Protein AF-A0A942FIJ4-F1 (afdb_monomer)

Nearest PDB structures (foldseek):
  5b09-assembly1_A-2  TM=3.765E-01  e=2.962E+00  Cannabis sativa
  7tjh-assembly1_I  TM=3.401E-01  e=4.678E+00  Saccharomyces cerevisiae

Foldseek 3Di:
DLLVVLLVVLCVVAPPDPVVSVVLVVLLVVLLVQQVVLCVVAPPLVVDPDSPPQSVQQSSLLSQQLSVLSNVHPDPVSVVLNNVQSVQPHSVCVLPFKKKWFADWVVHIYIGGDNAPVSGQVLSSCLRTVGFKIWIDDNVDQFDDPVNVVVNVVVNCVRNCVQAVPKDKDWDPPPPRGDTGMIGIDGDVVSSVVVVPVSDPPVSSVVVVVPD

Sequence (212 aa):
KYALAFFSDQLDRVVHSASKRHYVISLLKNWEKRFRADCAIKRPEEYVSSPGNLVENQINFVTEYVACAIIDGTSDQNYGKIEHFLSMQSAQNIGQRFELRFVGGFPLDAYAYVDSLKDIDIADVLFITDFESMDVYRPKLKKWTKTAAKRFIDEMKKDVLFDFPRAVFIVDPDPAGKVPLEISIEVDESARDLKKIQCMPLAFIQRFKGGR

Secondary structure (DSSP, 8-state):
-HHHHHHHHHHHHH---HHHHHHHHHHHHHHHHHHHHHHHHS-GGGG-S--TTHHHHHHHHHHHHHHHHHHT-S-HHHHHHHHHHHHH--GGGTTTSEEEEEESSSSSSEEEEESSGGGS-HHHHHHHH--SEEEEE-TT-SS--HHHHHHHHHHHHHHHHHH-TT-EEEE---TTS-SPEEEEEE--HHHHHHHHHHHS-HHHHHHHHS--

Structure (mmCIF, N/CA/C/O backbone):
data_AF-A0A942FIJ4-F1
#
_entry.id   AF-A0A942FIJ4-F1
#
loop_
_atom_site.group_PDB
_atom_site.id
_atom_site.type_symbol
_atom_site.label_atom_id
_atom_site.label_alt_id
_atom_site.label_comp_id
_atom_site.label_asym_id
_atom_site.label_entity_id
_atom_site.label_seq_id
_atom_site.pdbx_PDB_ins_code
_atom_site.Cartn_x
_atom_site.Cartn_y
_atom_site.Cartn_z
_atom_site.occupancy
_atom_site.B_iso_or_equiv
_atom_site.auth_seq_id
_atom_site.auth_comp_id
_atom_site.auth_asym_id
_atom_site.auth_atom_id
_atom_site.pdbx_PDB_model_num
ATOM 1 N N . LYS A 1 1 ? 0.271 -10.181 -14.273 1.00 59.00 1 LYS A N 1
ATOM 2 C CA . LYS A 1 1 ? 0.801 -9.876 -15.639 1.00 59.00 1 LYS A CA 1
ATOM 3 C C . LYS A 1 1 ? 0.952 -8.372 -15.874 1.00 59.00 1 LYS A C 1
ATOM 5 O O . LYS A 1 1 ? 1.983 -7.978 -16.394 1.00 59.00 1 LYS A O 1
ATOM 10 N N . TYR A 1 2 ? -0.034 -7.556 -15.491 1.00 74.25 2 TYR A N 1
ATOM 11 C CA . TYR A 1 2 ? 0.026 -6.096 -15.604 1.00 74.25 2 TYR A CA 1
ATOM 12 C C . TYR A 1 2 ? 1.079 -5.461 -14.674 1.00 74.25 2 TYR A C 1
ATOM 14 O O . TYR A 1 2 ? 1.999 -4.825 -15.179 1.00 74.25 2 TYR A O 1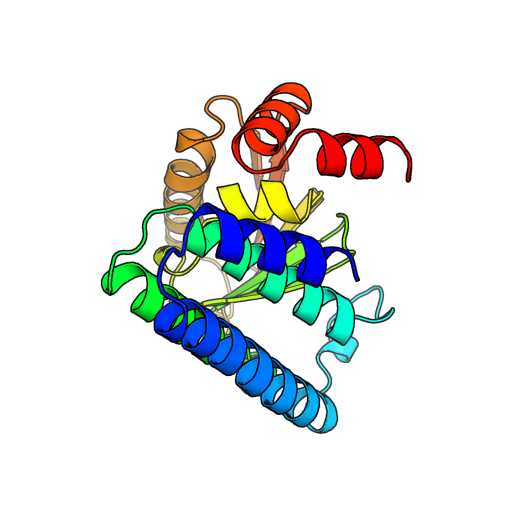
ATOM 22 N N . ALA A 1 3 ? 1.027 -5.752 -13.368 1.00 79.31 3 ALA A N 1
ATOM 23 C CA . ALA A 1 3 ? 1.974 -5.248 -12.367 1.00 79.31 3 ALA A CA 1
ATOM 24 C C . ALA A 1 3 ? 3.451 -5.399 -12.779 1.00 79.31 3 ALA A C 1
ATOM 26 O O . ALA A 1 3 ? 4.221 -4.445 -12.764 1.00 79.31 3 ALA A O 1
ATOM 27 N N . LEU A 1 4 ? 3.836 -6.595 -13.241 1.00 83.31 4 LEU A N 1
ATOM 28 C CA . LEU A 1 4 ? 5.197 -6.880 -13.714 1.00 83.31 4 LEU A CA 1
ATOM 29 C C . LEU A 1 4 ? 5.589 -6.069 -14.958 1.00 83.31 4 LEU A C 1
ATOM 31 O O . LEU A 1 4 ? 6.746 -5.679 -15.086 1.00 83.31 4 LEU A O 1
ATOM 35 N N . ALA A 1 5 ? 4.652 -5.834 -15.880 1.00 81.31 5 ALA A N 1
ATOM 36 C CA . ALA A 1 5 ? 4.915 -5.038 -17.074 1.00 81.31 5 ALA A CA 1
ATOM 37 C C . ALA A 1 5 ? 5.096 -3.555 -16.723 1.00 81.31 5 ALA A C 1
ATOM 39 O O . ALA A 1 5 ? 6.032 -2.933 -17.216 1.00 81.31 5 ALA A O 1
ATOM 40 N N . PHE A 1 6 ? 4.250 -3.022 -15.833 1.00 80.44 6 PHE A N 1
ATOM 41 C CA . PHE A 1 6 ? 4.392 -1.664 -15.306 1.00 80.44 6 PHE A CA 1
ATOM 42 C C . PHE A 1 6 ? 5.723 -1.491 -14.565 1.00 80.44 6 PHE A C 1
ATOM 44 O O . PHE A 1 6 ? 6.483 -0.577 -14.866 1.00 80.44 6 PHE A O 1
ATOM 51 N N . PHE A 1 7 ? 6.062 -2.422 -13.673 1.00 85.50 7 PHE A N 1
ATOM 52 C CA . PHE A 1 7 ? 7.335 -2.422 -12.958 1.00 85.50 7 PHE A CA 1
ATOM 53 C C . PHE A 1 7 ? 8.550 -2.464 -13.898 1.00 85.50 7 PHE A C 1
ATOM 55 O O . PHE A 1 7 ? 9.494 -1.697 -13.716 1.00 85.50 7 PHE A O 1
ATOM 62 N N . SER A 1 8 ? 8.525 -3.322 -14.925 1.00 85.56 8 SER A N 1
ATOM 63 C CA . SER A 1 8 ? 9.609 -3.396 -15.914 1.00 85.56 8 SER A CA 1
ATOM 64 C C . SER A 1 8 ? 9.780 -2.082 -16.678 1.00 85.56 8 SER A C 1
ATOM 66 O O . SER A 1 8 ? 10.910 -1.628 -16.836 1.00 85.56 8 SER A O 1
ATOM 68 N N . ASP A 1 9 ? 8.680 -1.463 -17.119 1.00 83.38 9 ASP A N 1
ATOM 69 C CA . ASP A 1 9 ? 8.710 -0.165 -17.805 1.00 83.38 9 ASP A CA 1
ATOM 70 C C . ASP A 1 9 ? 9.314 0.926 -16.912 1.00 83.38 9 ASP A C 1
ATOM 72 O O . ASP A 1 9 ? 10.216 1.644 -17.343 1.00 83.38 9 ASP A O 1
ATOM 76 N N . GLN A 1 10 ? 8.894 1.002 -15.643 1.00 82.94 10 GLN A N 1
ATOM 77 C CA . GLN A 1 10 ? 9.452 1.977 -14.703 1.00 82.94 10 GLN A CA 1
ATOM 78 C C . GLN A 1 10 ? 10.950 1.769 -14.502 1.00 82.94 10 GLN A C 1
ATOM 80 O O . GLN A 1 10 ? 11.718 2.723 -14.615 1.00 82.94 10 GLN A O 1
ATOM 85 N N . LEU A 1 11 ? 11.393 0.526 -14.287 1.00 85.12 11 LEU A N 1
ATOM 86 C CA . LEU A 1 11 ? 12.817 0.218 -14.174 1.00 85.12 11 LEU A CA 1
ATOM 87 C C . LEU A 1 11 ? 13.610 0.673 -15.402 1.00 85.12 11 LEU A C 1
ATOM 89 O O . LEU A 1 11 ? 14.694 1.231 -15.246 1.00 85.12 11 LEU A O 1
ATOM 93 N N . ASP A 1 12 ? 13.097 0.447 -16.610 1.00 84.19 12 ASP A N 1
ATOM 94 C CA . ASP A 1 12 ? 13.785 0.850 -17.836 1.00 84.19 12 ASP A CA 1
ATOM 95 C C . ASP A 1 12 ? 13.833 2.369 -18.019 1.00 84.19 12 ASP A C 1
ATOM 97 O O . ASP A 1 12 ? 14.843 2.897 -18.491 1.00 84.19 12 ASP A O 1
ATOM 101 N N . ARG A 1 13 ? 12.783 3.078 -17.598 1.00 79.00 13 ARG A N 1
ATOM 102 C CA . ARG A 1 13 ? 12.685 4.535 -17.733 1.00 79.00 13 ARG A CA 1
ATOM 103 C C . ARG A 1 13 ? 13.540 5.287 -16.727 1.00 79.00 13 ARG A C 1
ATOM 105 O O . ARG A 1 13 ? 14.198 6.251 -17.112 1.00 79.00 13 ARG A O 1
ATOM 112 N N . VAL A 1 14 ? 13.516 4.880 -15.459 1.00 81.06 14 VAL A N 1
ATOM 113 C CA . VAL A 1 14 ? 14.097 5.689 -14.375 1.00 81.06 14 VAL A CA 1
ATOM 114 C C . VAL A 1 14 ? 15.384 5.099 -13.809 1.00 81.06 14 VAL A C 1
ATOM 116 O O . VAL A 1 14 ? 16.182 5.835 -13.240 1.00 81.06 14 VAL A O 1
ATOM 119 N N . VAL A 1 15 ? 15.659 3.802 -13.999 1.00 81.56 15 VAL A N 1
ATOM 120 C CA . VAL A 1 15 ? 16.877 3.161 -13.482 1.00 81.56 15 VAL A CA 1
ATOM 121 C C . VAL A 1 15 ? 17.857 2.863 -14.616 1.00 81.56 15 VAL A C 1
ATOM 123 O O . VAL A 1 15 ? 17.847 1.805 -15.243 1.00 81.56 15 VAL A O 1
ATOM 126 N N . HIS A 1 16 ? 18.795 3.784 -14.832 1.00 81.75 16 HIS A N 1
ATOM 127 C CA . HIS A 1 16 ? 19.773 3.683 -15.925 1.00 81.75 16 HIS A CA 1
ATOM 128 C C . HIS A 1 16 ? 20.930 2.702 -15.667 1.00 81.75 16 HIS A C 1
ATOM 130 O O . HIS A 1 16 ? 21.701 2.398 -16.575 1.00 81.75 16 HIS A O 1
ATOM 136 N N . SER A 1 17 ? 21.071 2.182 -14.442 1.00 84.69 17 SER A N 1
ATOM 137 C CA . SER A 1 17 ? 22.097 1.188 -14.114 1.00 84.69 17 SER A CA 1
ATOM 138 C C . SER A 1 17 ? 21.536 -0.229 -14.144 1.00 84.69 17 SER A C 1
ATOM 140 O O . SER A 1 17 ? 20.629 -0.574 -13.382 1.00 84.69 17 SER A O 1
ATOM 142 N N . ALA A 1 18 ? 22.153 -1.093 -14.953 1.00 85.38 18 ALA A N 1
ATOM 143 C CA . ALA A 1 18 ? 21.816 -2.510 -14.996 1.00 85.38 18 ALA A CA 1
ATOM 144 C C . ALA A 1 18 ? 21.947 -3.181 -13.618 1.00 85.38 18 ALA A C 1
ATOM 146 O O . ALA A 1 18 ? 21.074 -3.967 -13.258 1.00 85.38 18 ALA A O 1
ATOM 147 N N . SER A 1 19 ? 22.978 -2.860 -12.827 1.00 86.25 19 SER A N 1
ATOM 148 C CA . SER A 1 19 ? 23.167 -3.466 -11.501 1.00 86.25 19 SER A CA 1
ATOM 149 C C . SER A 1 19 ? 22.055 -3.073 -10.527 1.00 86.25 19 SER A C 1
ATOM 151 O O . SER A 1 19 ? 21.532 -3.935 -9.823 1.00 86.25 19 SER A O 1
ATOM 153 N N . LYS A 1 20 ? 21.622 -1.805 -10.546 1.00 86.06 20 LYS A N 1
ATOM 154 C CA . LYS A 1 20 ? 20.514 -1.328 -9.706 1.00 86.06 20 LYS A CA 1
ATOM 155 C C . LYS A 1 20 ? 19.178 -1.955 -10.120 1.00 86.06 20 LYS A C 1
ATOM 157 O O . LYS A 1 20 ? 18.428 -2.391 -9.253 1.00 86.06 20 LYS A O 1
ATOM 162 N N . ARG A 1 21 ? 18.913 -2.116 -11.424 1.00 87.81 21 ARG A N 1
ATOM 163 C CA . ARG A 1 21 ? 17.724 -2.855 -11.902 1.00 87.81 21 ARG A CA 1
ATOM 164 C C . ARG A 1 21 ? 17.708 -4.297 -11.403 1.00 87.81 21 ARG A C 1
ATOM 166 O O . ARG A 1 21 ? 16.708 -4.743 -10.847 1.00 87.81 21 ARG A O 1
ATOM 173 N N . HIS A 1 22 ? 18.827 -5.009 -11.550 1.00 89.25 22 HIS A N 1
ATOM 174 C CA . HIS A 1 22 ? 18.951 -6.384 -11.057 1.00 89.25 22 HIS A CA 1
ATOM 175 C C . HIS A 1 22 ? 18.739 -6.467 -9.545 1.00 89.25 22 HIS A C 1
ATOM 177 O O . HIS A 1 22 ? 18.064 -7.385 -9.081 1.00 89.25 22 HIS A O 1
ATOM 183 N N . TYR A 1 23 ? 19.261 -5.498 -8.790 1.00 90.31 23 TYR A N 1
ATOM 184 C CA . TYR A 1 23 ? 19.071 -5.428 -7.347 1.00 90.31 23 TYR A CA 1
ATOM 185 C C . TYR A 1 23 ? 17.586 -5.342 -6.969 1.00 90.31 23 TYR A C 1
ATOM 187 O O . TYR A 1 23 ? 17.099 -6.214 -6.250 1.00 90.31 23 TYR A O 1
ATOM 195 N N . VAL A 1 24 ? 16.832 -4.384 -7.516 1.00 89.75 24 VAL A N 1
ATOM 196 C CA . VAL A 1 24 ? 15.396 -4.238 -7.204 1.00 89.75 24 VAL A CA 1
ATOM 197 C C . VAL A 1 24 ? 14.597 -5.475 -7.621 1.00 89.75 24 VAL A C 1
ATOM 199 O O . VAL A 1 24 ? 13.788 -5.980 -6.842 1.00 89.75 24 VAL A O 1
ATOM 202 N N . ILE A 1 25 ? 14.858 -6.021 -8.815 1.00 92.00 25 ILE A N 1
ATOM 203 C CA . ILE A 1 25 ? 14.217 -7.265 -9.274 1.00 92.00 25 ILE A CA 1
ATOM 204 C C . ILE A 1 25 ? 14.492 -8.405 -8.286 1.00 92.00 25 ILE A C 1
ATOM 206 O O . ILE A 1 25 ? 13.599 -9.200 -7.988 1.00 92.00 25 ILE A O 1
ATOM 210 N N . SER A 1 26 ? 15.721 -8.500 -7.773 1.00 93.50 26 SER A N 1
ATOM 211 C CA . SER A 1 26 ? 16.088 -9.534 -6.807 1.00 93.50 26 SER A CA 1
ATOM 212 C C . SER A 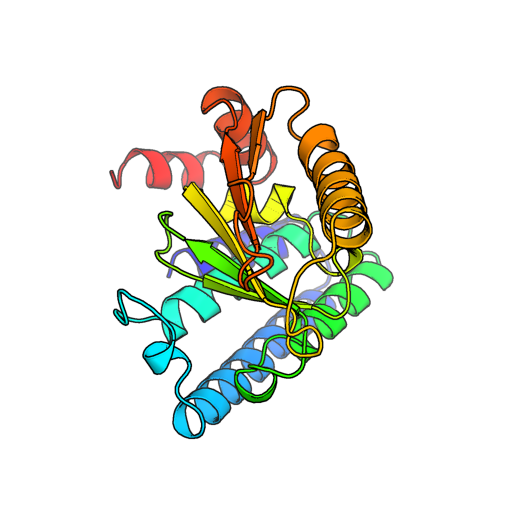1 26 ? 15.371 -9.359 -5.467 1.00 93.50 26 SER A C 1
ATOM 214 O O . SER A 1 26 ? 14.890 -10.351 -4.919 1.00 93.50 26 SER A O 1
ATOM 216 N N . LEU A 1 27 ? 15.224 -8.121 -4.976 1.00 94.00 27 LEU A N 1
ATOM 217 C CA . LEU A 1 27 ? 14.476 -7.823 -3.753 1.00 94.00 27 LEU A CA 1
ATOM 218 C C . LEU A 1 27 ? 13.024 -8.288 -3.875 1.00 94.00 27 LEU A C 1
ATOM 220 O O . LEU A 1 27 ? 12.551 -9.034 -3.016 1.00 94.00 27 LEU A O 1
ATOM 224 N N . LEU A 1 28 ? 12.350 -7.916 -4.966 1.00 94.50 28 LEU A N 1
ATOM 225 C CA . LEU A 1 28 ? 10.948 -8.264 -5.186 1.00 94.50 28 LEU A CA 1
ATOM 226 C C . LEU A 1 28 ? 10.748 -9.780 -5.337 1.00 94.50 28 LEU A C 1
ATOM 228 O O . LEU A 1 28 ? 9.869 -10.346 -4.695 1.00 94.50 28 LEU A O 1
ATOM 232 N N . LYS A 1 29 ? 11.603 -10.469 -6.107 1.00 95.12 29 LYS A N 1
ATOM 233 C CA . LYS A 1 29 ? 11.534 -11.937 -6.266 1.00 95.12 29 LYS A CA 1
ATOM 234 C C . LYS A 1 29 ? 11.765 -12.683 -4.954 1.00 95.12 29 LYS A C 1
ATOM 236 O O . LYS A 1 29 ? 11.082 -13.665 -4.664 1.00 95.12 29 LYS A O 1
ATOM 241 N N . ASN A 1 30 ? 12.744 -12.238 -4.166 1.00 95.81 30 ASN A N 1
ATOM 242 C CA . ASN A 1 30 ? 13.030 -12.835 -2.866 1.00 95.81 30 ASN A CA 1
ATOM 243 C C . ASN A 1 30 ? 11.873 -12.605 -1.895 1.00 95.81 30 ASN A C 1
ATOM 245 O O . ASN A 1 30 ? 11.477 -13.531 -1.188 1.00 95.81 30 ASN A O 1
ATOM 249 N N . TRP A 1 31 ? 11.318 -11.392 -1.885 1.00 96.31 31 TRP A N 1
ATOM 250 C CA . TRP A 1 31 ? 10.125 -11.073 -1.119 1.00 96.31 31 TRP A CA 1
ATOM 251 C C . TRP A 1 31 ? 8.948 -11.971 -1.509 1.00 96.31 31 TRP A C 1
ATOM 253 O O . TRP A 1 31 ? 8.410 -12.641 -0.633 1.00 96.31 31 TRP A O 1
ATOM 263 N N . GLU A 1 32 ? 8.611 -12.063 -2.797 1.00 95.31 32 GLU A N 1
ATOM 264 C CA . GLU A 1 32 ? 7.478 -12.854 -3.289 1.00 95.31 32 GLU A CA 1
ATOM 265 C C . GLU A 1 32 ? 7.597 -14.319 -2.849 1.00 95.31 32 GLU A C 1
ATOM 267 O O . GLU A 1 32 ? 6.655 -14.902 -2.308 1.00 95.31 32 GLU A O 1
ATOM 272 N N . LYS A 1 33 ? 8.789 -14.907 -3.007 1.00 95.00 33 LYS A N 1
ATOM 273 C CA . LYS A 1 33 ? 9.067 -16.279 -2.573 1.00 95.00 33 LYS A CA 1
ATOM 274 C C . LYS A 1 33 ? 8.814 -16.470 -1.074 1.00 95.00 33 LYS A C 1
ATOM 276 O O . LYS A 1 33 ? 8.196 -17.462 -0.690 1.00 95.00 33 LYS A O 1
ATOM 281 N N . ARG A 1 34 ? 9.298 -15.549 -0.231 1.00 94.88 34 ARG A N 1
ATOM 282 C CA . ARG A 1 34 ? 9.075 -15.605 1.226 1.00 94.88 34 ARG A CA 1
ATOM 283 C C . ARG A 1 34 ? 7.602 -15.415 1.569 1.00 94.88 34 ARG A C 1
ATOM 285 O O . ARG A 1 34 ? 7.065 -16.199 2.336 1.00 94.88 34 ARG A O 1
ATOM 292 N N . PHE A 1 35 ? 6.949 -14.425 0.968 1.00 92.69 35 PHE A N 1
ATOM 293 C CA . PHE A 1 35 ? 5.553 -14.099 1.231 1.00 92.69 35 PHE A CA 1
ATOM 294 C C . PHE A 1 35 ? 4.626 -15.279 0.915 1.00 92.69 35 PHE A C 1
ATOM 296 O O . PHE A 1 35 ? 3.788 -15.641 1.739 1.00 92.69 35 PHE A O 1
ATOM 303 N N . ARG A 1 36 ? 4.832 -15.952 -0.224 1.00 92.00 36 ARG A N 1
ATOM 304 C CA . ARG A 1 36 ? 4.096 -17.177 -0.575 1.00 92.00 36 ARG A CA 1
ATOM 305 C C . ARG A 1 36 ? 4.319 -18.302 0.439 1.00 92.00 36 ARG A C 1
ATOM 307 O O . ARG A 1 36 ? 3.369 -18.992 0.797 1.00 92.00 36 ARG A O 1
ATOM 314 N N . ALA A 1 37 ? 5.555 -18.482 0.911 1.00 91.69 37 ALA A N 1
ATOM 315 C CA . ALA A 1 37 ? 5.863 -19.473 1.942 1.00 91.69 37 ALA A CA 1
ATOM 316 C C . ALA A 1 37 ? 5.189 -19.135 3.285 1.00 91.69 37 ALA A C 1
ATOM 318 O O . ALA A 1 37 ? 4.637 -20.025 3.928 1.00 91.69 37 ALA A O 1
ATOM 319 N N . ASP A 1 38 ? 5.173 -17.859 3.675 1.00 90.25 38 ASP A N 1
ATOM 320 C CA . ASP A 1 38 ? 4.497 -17.392 4.888 1.00 90.25 38 ASP A CA 1
ATOM 321 C C . ASP A 1 38 ? 2.980 -17.617 4.813 1.00 90.25 38 ASP A C 1
ATOM 323 O O . ASP A 1 38 ? 2.389 -18.107 5.776 1.00 90.25 38 ASP A O 1
ATOM 327 N N . CYS A 1 39 ? 2.357 -17.327 3.663 1.00 88.00 39 CYS A N 1
ATOM 328 C CA . CYS A 1 39 ? 0.918 -17.531 3.451 1.00 88.00 39 CYS A CA 1
ATOM 329 C C . CYS A 1 39 ? 0.514 -19.014 3.503 1.00 88.00 39 CYS A C 1
ATOM 331 O O . CYS A 1 39 ? -0.593 -19.348 3.916 1.00 88.00 39 CYS A O 1
ATOM 333 N N . ALA A 1 40 ? 1.424 -19.926 3.143 1.00 85.75 40 ALA A N 1
ATOM 334 C CA . ALA A 1 40 ? 1.184 -21.362 3.277 1.00 85.75 40 ALA A CA 1
ATOM 335 C C . ALA A 1 40 ? 1.094 -21.819 4.749 1.00 85.75 40 ALA A C 1
ATOM 337 O O . ALA A 1 40 ? 0.496 -22.857 5.031 1.00 85.75 40 ALA A O 1
ATOM 338 N N . ILE A 1 41 ? 1.681 -21.056 5.680 1.00 84.25 41 ILE A N 1
ATOM 339 C CA . ILE A 1 41 ? 1.684 -21.343 7.122 1.00 84.25 41 ILE A CA 1
ATOM 340 C C . ILE A 1 41 ? 0.557 -20.586 7.832 1.00 84.25 41 ILE A C 1
ATOM 342 O O . ILE A 1 41 ? -0.140 -21.153 8.672 1.00 84.25 41 ILE A O 1
ATOM 346 N N . LYS A 1 42 ? 0.389 -19.300 7.518 1.00 78.75 42 LYS A N 1
ATOM 347 C CA . LYS A 1 42 ? -0.583 -18.401 8.141 1.00 78.75 42 LYS A CA 1
ATOM 348 C C . LYS A 1 42 ? -1.464 -17.836 7.041 1.00 78.75 42 LYS A C 1
ATOM 350 O O . LYS A 1 42 ? -0.938 -17.156 6.174 1.00 78.75 42 LYS A O 1
ATOM 355 N N . ARG A 1 43 ? -2.765 -18.125 7.082 1.00 72.12 43 ARG A N 1
ATOM 356 C CA . ARG A 1 43 ? -3.714 -17.840 5.998 1.00 72.12 43 ARG A CA 1
ATOM 357 C C . ARG A 1 43 ? -4.287 -16.423 6.105 1.00 72.12 43 ARG A C 1
ATOM 359 O O . ARG A 1 43 ? -5.217 -16.219 6.887 1.00 72.12 43 ARG A O 1
ATOM 366 N N . PRO A 1 44 ? -3.761 -15.421 5.374 1.00 67.88 44 PRO A N 1
ATOM 367 C CA . PRO A 1 44 ? -4.370 -14.092 5.338 1.00 67.88 44 PRO A CA 1
ATOM 368 C C . PRO A 1 44 ? -5.811 -14.115 4.796 1.00 67.88 44 PRO A C 1
ATOM 370 O O . PRO A 1 44 ? -6.600 -13.229 5.116 1.00 67.88 44 PRO A O 1
ATOM 373 N N . GLU A 1 45 ? -6.185 -15.150 4.039 1.00 65.94 45 GLU A N 1
ATOM 374 C CA . GLU A 1 45 ? -7.514 -15.334 3.446 1.00 65.94 45 GLU A CA 1
ATOM 375 C C . GLU A 1 45 ? -8.625 -15.515 4.486 1.00 65.94 45 GLU A C 1
ATOM 377 O O . GLU A 1 45 ? -9.787 -15.255 4.192 1.00 65.94 45 GLU A O 1
ATOM 382 N N . GLU A 1 46 ? -8.290 -15.927 5.712 1.00 63.03 46 GLU A N 1
ATOM 383 C CA . GLU A 1 46 ? -9.259 -16.070 6.809 1.00 63.03 46 GLU A CA 1
ATOM 384 C C . GLU A 1 46 ? -9.791 -14.719 7.312 1.00 63.03 46 GLU A C 1
ATOM 386 O O . GLU A 1 46 ? -10.763 -14.672 8.066 1.00 63.03 46 GLU A O 1
ATOM 391 N N . TYR A 1 47 ? -9.163 -13.616 6.901 1.00 60.44 47 TYR A N 1
ATOM 392 C CA . TYR A 1 47 ? -9.446 -12.278 7.408 1.00 60.44 47 TYR A CA 1
ATOM 393 C C . TYR A 1 47 ? -10.154 -11.364 6.400 1.00 60.44 47 TYR A C 1
ATOM 395 O O . TYR A 1 47 ? -10.379 -10.197 6.725 1.00 60.44 47 TYR A O 1
ATOM 403 N N . VAL A 1 48 ? -10.515 -11.868 5.216 1.00 59.09 48 VAL A N 1
ATOM 404 C CA . VAL A 1 48 ? -11.208 -11.118 4.152 1.00 59.09 48 VAL A CA 1
ATOM 405 C C . VAL A 1 48 ? -12.602 -11.672 3.885 1.00 59.09 48 VAL A C 1
ATOM 407 O O . VAL A 1 48 ? -12.846 -12.874 3.961 1.00 59.09 48 VAL A O 1
ATOM 410 N N . SER A 1 49 ? -13.517 -10.772 3.532 1.00 52.38 49 SER A N 1
ATOM 411 C CA . SER A 1 49 ? -14.892 -11.091 3.134 1.00 52.38 49 SER A CA 1
ATOM 412 C C . SER A 1 49 ? -14.961 -11.817 1.784 1.00 52.38 49 SER A C 1
ATOM 414 O O . SER A 1 49 ? -15.882 -12.604 1.569 1.00 52.38 49 SER A O 1
ATOM 416 N N . SER A 1 50 ? -13.968 -11.607 0.908 1.00 58.28 50 SER A N 1
ATOM 417 C CA . SER A 1 50 ? -13.876 -12.207 -0.430 1.00 58.28 50 SER A CA 1
ATOM 418 C C . SER A 1 50 ? -12.483 -12.814 -0.677 1.00 58.28 50 SER A C 1
ATOM 420 O O . SER A 1 50 ? -11.619 -12.164 -1.256 1.00 58.28 50 SER A O 1
ATOM 422 N N . PRO A 1 51 ? -12.225 -14.078 -0.294 1.00 54.00 51 PRO A N 1
ATOM 423 C CA . PRO A 1 51 ? -10.887 -14.691 -0.317 1.00 54.00 51 PRO A CA 1
ATOM 424 C C . PRO A 1 51 ? -10.321 -14.985 -1.723 1.00 54.00 51 PRO A C 1
ATOM 426 O O . PRO A 1 51 ? -9.287 -15.642 -1.856 1.00 54.00 51 PRO A O 1
ATOM 429 N N . GLY A 1 52 ? -10.990 -14.537 -2.790 1.00 58.66 52 GLY A N 1
ATOM 430 C CA . GLY A 1 52 ? -10.599 -14.788 -4.173 1.00 58.66 52 GLY A CA 1
ATOM 431 C C . GLY A 1 52 ? -9.215 -14.221 -4.501 1.00 58.66 52 GLY A C 1
ATOM 432 O O . GLY A 1 52 ? -9.072 -13.042 -4.790 1.00 58.66 52 GLY A O 1
ATOM 433 N N . ASN A 1 53 ? -8.207 -15.097 -4.507 1.00 75.75 53 ASN A N 1
ATOM 434 C CA . ASN A 1 53 ? -6.829 -14.855 -4.949 1.00 75.75 53 ASN A CA 1
ATOM 435 C C . ASN A 1 53 ? -6.054 -13.735 -4.213 1.00 75.75 53 ASN A C 1
ATOM 437 O O . ASN A 1 53 ? -5.181 -13.099 -4.805 1.00 75.75 53 ASN A O 1
ATOM 441 N N . LEU A 1 54 ? -6.320 -13.535 -2.915 1.00 79.19 54 LEU A N 1
ATOM 442 C CA . LEU A 1 54 ? -5.689 -12.514 -2.058 1.00 79.19 54 LEU A CA 1
ATOM 443 C C . LEU A 1 54 ? -4.157 -12.466 -2.170 1.00 79.19 54 LEU A C 1
ATOM 445 O O . LEU A 1 54 ? -3.579 -11.390 -2.265 1.00 79.19 54 LEU A O 1
ATOM 449 N N . VAL A 1 55 ? -3.490 -13.624 -2.193 1.00 86.50 55 VAL A N 1
ATOM 450 C CA . VAL A 1 55 ? -2.026 -13.703 -2.338 1.00 86.50 55 VAL A CA 1
ATOM 451 C C . VAL A 1 55 ? -1.562 -13.043 -3.636 1.00 86.50 55 VAL A C 1
ATOM 453 O O . VAL A 1 55 ? -0.597 -12.283 -3.625 1.00 86.50 55 VAL A O 1
ATOM 456 N N . GLU A 1 56 ? -2.249 -13.289 -4.752 1.00 87.25 56 GLU A N 1
ATOM 457 C CA . GLU A 1 56 ? -1.908 -12.667 -6.033 1.00 87.25 56 GLU A CA 1
ATOM 458 C C . GLU A 1 56 ? -2.255 -11.179 -6.053 1.00 87.25 56 GLU A C 1
ATOM 460 O O . GLU A 1 56 ? -1.487 -10.389 -6.601 1.00 87.25 56 GLU A O 1
ATOM 465 N N . ASN A 1 57 ? -3.365 -10.773 -5.432 1.00 84.94 57 ASN A N 1
ATOM 466 C CA . ASN A 1 57 ? -3.725 -9.358 -5.309 1.00 84.94 57 ASN A CA 1
ATOM 467 C C . ASN A 1 57 ? -2.675 -8.605 -4.488 1.00 84.94 57 ASN A C 1
ATOM 469 O O . ASN A 1 57 ? -2.204 -7.555 -4.916 1.00 84.94 57 ASN A O 1
ATOM 473 N N . GLN A 1 58 ? -2.212 -9.202 -3.390 1.00 89.00 58 GLN A N 1
ATOM 474 C CA . GLN A 1 58 ? -1.147 -8.661 -2.557 1.00 89.00 58 GLN A CA 1
ATOM 475 C C . GLN A 1 58 ? 0.182 -8.560 -3.314 1.00 89.00 58 GLN A C 1
ATOM 477 O O . GLN A 1 58 ? 0.884 -7.554 -3.208 1.00 89.00 58 GLN A O 1
ATOM 482 N N . ILE A 1 59 ? 0.536 -9.580 -4.101 1.00 91.12 59 ILE A N 1
ATOM 483 C CA . ILE A 1 59 ? 1.747 -9.563 -4.934 1.00 91.12 59 ILE A CA 1
ATOM 484 C C . ILE A 1 59 ? 1.662 -8.479 -6.006 1.00 91.12 59 ILE A C 1
ATOM 486 O O . ILE A 1 59 ? 2.637 -7.750 -6.203 1.00 91.12 59 ILE A O 1
ATOM 490 N N . ASN A 1 60 ? 0.514 -8.333 -6.671 1.00 88.50 60 ASN A N 1
ATOM 491 C CA . ASN A 1 60 ? 0.308 -7.275 -7.657 1.00 88.50 60 ASN A CA 1
ATOM 492 C C . ASN A 1 60 ? 0.399 -5.891 -7.003 1.00 88.50 60 ASN A C 1
ATOM 494 O O . ASN A 1 60 ? 1.169 -5.062 -7.480 1.00 88.50 60 ASN A O 1
ATOM 498 N N . PHE A 1 61 ? -0.290 -5.682 -5.877 1.00 89.31 61 PHE A N 1
ATOM 499 C CA . PHE A 1 61 ? -0.251 -4.434 -5.116 1.00 89.31 61 PHE A CA 1
ATOM 500 C C . PHE A 1 61 ? 1.180 -4.042 -4.730 1.00 89.31 61 PHE A C 1
ATOM 502 O O . PHE A 1 61 ? 1.635 -2.954 -5.069 1.00 89.31 61 PHE A O 1
ATOM 509 N N . VAL A 1 62 ? 1.930 -4.943 -4.086 1.00 92.81 62 VAL A N 1
ATOM 510 C CA . VAL A 1 62 ? 3.315 -4.664 -3.670 1.00 92.81 62 VAL A CA 1
ATOM 511 C C . VAL A 1 62 ? 4.219 -4.399 -4.872 1.00 92.81 62 VAL A C 1
ATOM 513 O O . VAL A 1 62 ? 5.076 -3.520 -4.812 1.00 92.81 62 VAL A O 1
ATOM 516 N N . THR A 1 63 ? 4.028 -5.124 -5.975 1.00 91.12 63 THR A N 1
ATOM 517 C CA . THR A 1 63 ? 4.802 -4.907 -7.204 1.00 91.12 63 THR A CA 1
ATOM 518 C C . THR A 1 63 ? 4.552 -3.517 -7.789 1.00 91.12 63 THR A C 1
ATOM 520 O O . THR A 1 63 ? 5.502 -2.834 -8.168 1.00 91.12 63 THR A O 1
ATOM 523 N N . GLU A 1 64 ? 3.292 -3.085 -7.856 1.00 87.19 64 GLU A N 1
ATOM 524 C CA . GLU A 1 64 ? 2.918 -1.765 -8.376 1.00 87.19 64 GLU A CA 1
ATOM 525 C C . GLU A 1 64 ? 3.360 -0.642 -7.436 1.00 87.19 64 GLU A C 1
ATOM 527 O O . GLU A 1 64 ? 3.891 0.364 -7.899 1.00 87.19 64 GLU A O 1
ATOM 532 N N . TYR A 1 65 ? 3.266 -0.854 -6.123 1.00 88.81 65 TYR A N 1
ATOM 533 C CA . TYR A 1 65 ? 3.747 0.105 -5.132 1.00 88.81 65 TYR A CA 1
ATOM 534 C C . TYR A 1 65 ? 5.261 0.309 -5.219 1.00 88.81 65 TYR A C 1
ATOM 536 O O . TYR A 1 65 ? 5.747 1.438 -5.246 1.00 88.81 65 TYR A O 1
ATOM 544 N N . VAL A 1 66 ? 6.026 -0.780 -5.350 1.00 90.12 66 VAL A N 1
ATOM 545 C CA . VAL A 1 66 ? 7.474 -0.690 -5.580 1.00 90.12 66 VAL A CA 1
ATOM 546 C C . VAL A 1 66 ? 7.777 0.028 -6.896 1.00 90.12 66 VAL A C 1
ATOM 548 O O . VAL A 1 66 ? 8.735 0.792 -6.951 1.00 90.12 66 VAL A O 1
ATOM 551 N N . ALA A 1 67 ? 6.972 -0.168 -7.943 1.00 85.44 67 ALA A N 1
ATOM 552 C CA . ALA A 1 67 ? 7.139 0.560 -9.197 1.00 85.44 67 ALA A CA 1
ATOM 553 C C . ALA A 1 67 ? 6.944 2.079 -9.021 1.00 85.44 67 ALA A C 1
ATOM 555 O O . ALA A 1 67 ? 7.753 2.835 -9.557 1.00 85.44 67 ALA A O 1
ATOM 556 N N . CYS A 1 68 ? 5.954 2.522 -8.236 1.00 81.19 68 CYS A N 1
ATOM 557 C CA . CYS A 1 68 ? 5.760 3.940 -7.897 1.00 81.19 68 CYS A CA 1
ATOM 558 C C . CYS A 1 68 ? 6.927 4.499 -7.069 1.00 81.19 68 CYS A C 1
ATOM 560 O O . CYS A 1 68 ? 7.515 5.511 -7.443 1.00 81.19 68 CYS A O 1
ATOM 562 N N . ALA A 1 69 ? 7.368 3.778 -6.034 1.00 82.50 69 ALA A N 1
ATOM 563 C CA . ALA A 1 69 ? 8.465 4.207 -5.159 1.00 82.50 69 ALA A CA 1
ATOM 564 C C . ALA A 1 69 ? 9.817 4.405 -5.884 1.00 82.50 69 ALA A C 1
ATOM 566 O O . ALA A 1 69 ? 10.724 5.059 -5.366 1.00 82.50 69 ALA A O 1
ATOM 567 N N . ILE A 1 70 ? 9.977 3.825 -7.076 1.00 79.94 70 ILE A N 1
ATOM 568 C CA . ILE A 1 70 ? 11.176 3.951 -7.916 1.00 79.94 70 ILE A CA 1
ATOM 569 C C . ILE A 1 70 ? 11.155 5.238 -8.767 1.00 79.94 70 ILE A C 1
ATOM 571 O O . ILE A 1 70 ? 12.223 5.721 -9.152 1.00 79.94 70 ILE A O 1
ATOM 575 N N . ILE A 1 71 ? 9.975 5.820 -9.026 1.00 66.94 71 ILE A N 1
ATOM 576 C CA . ILE A 1 71 ? 9.801 7.061 -9.807 1.00 66.94 71 ILE A CA 1
ATOM 577 C C . ILE A 1 71 ? 10.406 8.267 -9.074 1.00 66.94 71 ILE A C 1
ATOM 579 O O . ILE A 1 71 ? 11.006 9.132 -9.713 1.00 66.94 71 ILE A O 1
ATOM 583 N N . ASP A 1 72 ? 10.366 8.268 -7.740 1.00 58.84 72 ASP A N 1
ATOM 584 C CA . ASP A 1 72 ? 10.813 9.364 -6.864 1.00 58.84 72 ASP A CA 1
ATOM 585 C C . ASP A 1 72 ? 12.343 9.562 -6.768 1.00 58.84 72 ASP A C 1
ATOM 587 O O . ASP A 1 72 ? 12.874 10.196 -5.851 1.00 58.84 72 ASP A O 1
ATOM 591 N N . GLY A 1 73 ? 13.086 9.061 -7.755 1.00 54.66 73 GLY A N 1
ATOM 592 C CA . GLY A 1 73 ? 14.498 9.352 -7.981 1.00 54.66 73 GLY A CA 1
ATOM 593 C C . GLY A 1 73 ? 15.428 8.197 -7.617 1.00 54.66 73 GLY A C 1
ATOM 594 O O . GLY A 1 73 ? 15.234 7.465 -6.650 1.00 54.66 73 GLY A O 1
ATOM 595 N N . THR A 1 74 ? 16.517 8.046 -8.370 1.00 60.16 74 THR A N 1
ATOM 596 C CA . THR A 1 74 ? 17.500 6.954 -8.228 1.00 60.16 74 THR A CA 1
ATOM 597 C C . THR A 1 74 ? 18.440 7.093 -7.022 1.00 60.16 74 THR A C 1
ATOM 599 O O . THR A 1 74 ? 19.591 6.642 -7.080 1.00 60.16 74 THR A O 1
ATOM 602 N N . SER A 1 75 ? 17.995 7.754 -5.953 1.00 66.88 75 SER A N 1
ATOM 603 C CA . SER A 1 75 ? 18.791 7.945 -4.742 1.00 66.88 75 SER A CA 1
ATOM 604 C C . SER A 1 75 ? 18.943 6.628 -3.977 1.00 66.88 75 SER A C 1
ATOM 606 O O . SER A 1 75 ? 18.030 5.802 -3.943 1.00 66.88 75 SER A O 1
ATOM 608 N N . ASP A 1 76 ? 20.088 6.434 -3.320 1.00 70.88 76 ASP A N 1
ATOM 609 C CA . ASP A 1 76 ? 20.313 5.253 -2.474 1.00 70.88 76 ASP A CA 1
ATOM 610 C C . ASP A 1 76 ? 19.317 5.182 -1.298 1.00 70.88 76 ASP A C 1
ATOM 612 O O . ASP A 1 76 ? 18.957 4.097 -0.841 1.00 70.88 76 ASP A O 1
ATOM 616 N N . GLN A 1 77 ? 18.769 6.333 -0.891 1.00 73.81 77 GLN A N 1
ATOM 617 C CA . GLN A 1 77 ? 17.706 6.431 0.109 1.00 73.81 77 GLN A CA 1
ATOM 618 C C . GLN A 1 77 ? 16.405 5.749 -0.340 1.00 73.81 77 GLN A C 1
ATOM 620 O O . GLN A 1 77 ? 15.759 5.097 0.478 1.00 73.81 77 GLN A O 1
ATOM 625 N N . ASN A 1 78 ? 16.032 5.832 -1.621 1.00 74.81 78 ASN A N 1
ATOM 626 C CA . ASN A 1 78 ? 14.798 5.208 -2.111 1.00 74.81 78 ASN A CA 1
ATOM 627 C C . ASN A 1 78 ? 14.906 3.680 -2.189 1.00 74.81 78 ASN A C 1
ATOM 629 O O . ASN A 1 78 ? 13.944 2.986 -1.865 1.00 74.81 78 ASN A O 1
ATOM 633 N N . TYR A 1 79 ? 16.086 3.128 -2.492 1.00 84.00 79 TYR A N 1
ATOM 634 C CA . TYR A 1 79 ? 16.290 1.675 -2.402 1.00 84.00 79 TYR A CA 1
ATOM 635 C C . TYR A 1 79 ? 16.174 1.171 -0.959 1.00 84.00 79 TYR A C 1
ATOM 637 O O . TYR A 1 79 ? 15.563 0.128 -0.731 1.00 84.00 79 TYR A O 1
ATOM 645 N N . GLY A 1 80 ? 16.686 1.933 0.016 1.00 86.75 80 GLY A N 1
ATOM 646 C CA . GLY A 1 80 ? 16.506 1.628 1.438 1.00 86.75 80 GLY A CA 1
ATOM 647 C C . GLY A 1 80 ? 15.035 1.651 1.871 1.00 86.75 80 GLY A C 1
ATOM 648 O O . GLY A 1 80 ? 14.606 0.776 2.621 1.00 86.75 80 GLY A O 1
ATOM 649 N N . LYS A 1 81 ? 14.233 2.592 1.351 1.00 87.00 81 LYS A N 1
ATOM 650 C CA . LYS A 1 81 ? 12.777 2.620 1.578 1.00 87.00 81 LYS A CA 1
ATOM 651 C C . LYS A 1 81 ? 12.081 1.386 1.002 1.00 87.00 81 LYS A C 1
ATOM 653 O O . LYS A 1 81 ? 11.262 0.788 1.691 1.00 87.00 81 LYS A O 1
ATOM 658 N N . ILE A 1 82 ? 12.427 0.977 -0.223 1.00 89.88 82 ILE A N 1
ATOM 659 C CA . ILE A 1 82 ? 11.867 -0.227 -0.863 1.00 89.88 82 ILE A CA 1
ATOM 660 C C . ILE A 1 82 ? 12.198 -1.474 -0.043 1.00 89.88 82 ILE A C 1
ATOM 662 O O . ILE A 1 82 ? 11.317 -2.283 0.243 1.00 89.88 82 ILE A O 1
ATOM 666 N N . GLU A 1 83 ? 13.457 -1.629 0.365 1.00 92.38 83 GLU A N 1
ATOM 667 C CA . GLU A 1 83 ? 13.885 -2.755 1.195 1.00 92.38 83 GLU A CA 1
ATOM 668 C C . GLU A 1 83 ? 13.143 -2.775 2.537 1.00 92.38 83 GLU A C 1
ATOM 670 O O . GLU A 1 83 ? 12.622 -3.819 2.942 1.00 92.38 83 GLU A O 1
ATOM 675 N N . HIS A 1 84 ? 13.023 -1.615 3.189 1.00 93.38 84 HIS A N 1
ATOM 676 C CA . HIS A 1 84 ? 12.276 -1.480 4.432 1.00 93.38 84 HIS A CA 1
ATOM 677 C C . HIS A 1 84 ? 10.799 -1.857 4.250 1.00 93.38 84 HIS A C 1
ATOM 679 O O . HIS A 1 84 ? 10.302 -2.728 4.967 1.00 93.38 84 HIS A O 1
ATOM 685 N N . PHE A 1 85 ? 10.121 -1.296 3.247 1.00 94.12 85 PHE A N 1
ATOM 686 C CA . PHE A 1 85 ? 8.730 -1.611 2.924 1.00 94.12 85 PHE A CA 1
ATOM 687 C C . PHE A 1 85 ? 8.519 -3.114 2.693 1.00 94.12 85 PHE A C 1
ATOM 689 O O . PHE A 1 85 ? 7.677 -3.729 3.353 1.00 94.12 85 PHE A O 1
ATOM 696 N N . LEU A 1 86 ? 9.333 -3.7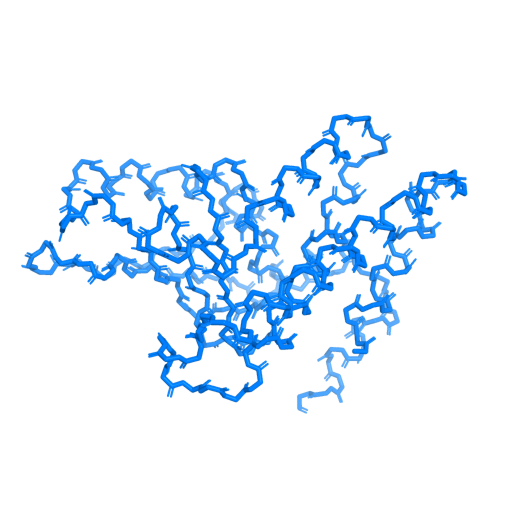38 1.834 1.00 95.38 86 LEU A N 1
ATOM 697 C CA . LEU A 1 86 ? 9.263 -5.174 1.534 1.00 95.38 86 LEU A CA 1
ATOM 698 C C . LEU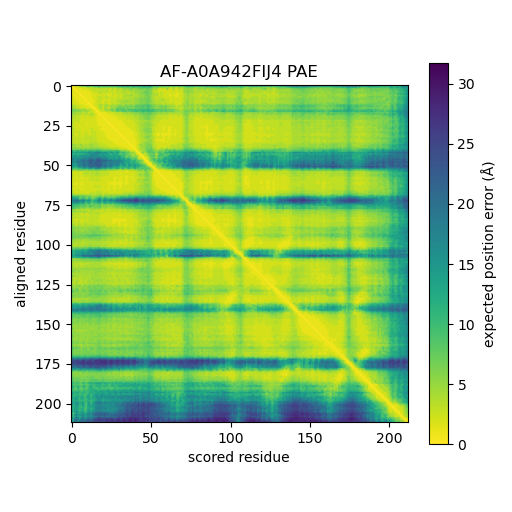 A 1 86 ? 9.550 -6.052 2.759 1.00 95.38 86 LEU A C 1
ATOM 700 O O . LEU A 1 86 ? 9.011 -7.153 2.869 1.00 95.38 86 LEU A O 1
ATOM 704 N N . SER A 1 87 ? 10.385 -5.593 3.694 1.00 94.62 87 SER A N 1
ATOM 705 C CA . SER A 1 87 ? 10.657 -6.327 4.937 1.00 94.62 87 SER A CA 1
ATOM 706 C C . SER A 1 87 ? 9.429 -6.417 5.852 1.00 94.62 87 SER A C 1
ATOM 708 O O . SER A 1 87 ? 9.293 -7.380 6.607 1.00 94.62 87 SER A O 1
ATOM 710 N N . MET A 1 88 ? 8.511 -5.450 5.755 1.00 95.38 88 MET A N 1
ATOM 711 C CA . MET A 1 88 ? 7.282 -5.420 6.545 1.00 95.38 88 MET A CA 1
ATOM 712 C C . MET A 1 88 ? 6.142 -6.207 5.897 1.00 95.38 88 MET A C 1
ATOM 714 O O . MET A 1 88 ? 5.269 -6.704 6.607 1.00 95.38 88 MET A O 1
ATOM 718 N N . GLN A 1 89 ? 6.152 -6.388 4.575 1.00 94.75 89 GLN A N 1
ATOM 719 C CA . GLN A 1 89 ? 5.064 -7.057 3.859 1.00 94.75 89 GLN A CA 1
ATOM 720 C C . GLN A 1 89 ? 5.134 -8.591 4.011 1.00 94.75 89 GLN A C 1
ATOM 722 O O . GLN A 1 89 ? 5.506 -9.309 3.090 1.00 94.75 89 GLN A O 1
ATOM 727 N N . SER A 1 90 ? 4.791 -9.124 5.184 1.00 90.94 90 SER A N 1
ATOM 728 C CA . SER A 1 90 ? 4.755 -10.569 5.463 1.00 90.94 90 SER A CA 1
ATOM 729 C C . SER A 1 90 ? 3.475 -10.950 6.200 1.00 90.94 90 SER A C 1
ATOM 731 O O . SER A 1 90 ? 3.063 -10.253 7.126 1.00 90.94 90 SER A O 1
ATOM 733 N N . ALA A 1 91 ? 2.889 -12.105 5.861 1.00 85.88 91 ALA A N 1
ATOM 734 C CA . ALA A 1 91 ? 1.738 -12.651 6.585 1.00 85.88 91 ALA A CA 1
ATOM 735 C C . ALA A 1 91 ? 2.048 -12.906 8.076 1.00 85.88 91 ALA A C 1
ATOM 737 O O . ALA A 1 91 ? 1.160 -12.863 8.932 1.00 85.88 91 ALA A O 1
ATOM 738 N N . GLN A 1 92 ? 3.320 -13.098 8.443 1.00 88.12 92 GLN A N 1
ATOM 739 C CA . GLN A 1 92 ? 3.715 -13.228 9.847 1.00 88.12 92 GLN A CA 1
ATOM 740 C C . GLN A 1 92 ? 3.387 -11.965 10.661 1.00 88.12 92 GLN A C 1
ATOM 742 O O . GLN A 1 92 ? 3.018 -12.086 11.831 1.00 88.12 92 GLN A O 1
ATOM 747 N N . ASN A 1 93 ? 3.400 -10.786 10.027 1.00 89.31 93 ASN A N 1
ATOM 748 C CA . ASN A 1 93 ? 3.128 -9.498 10.666 1.00 89.31 93 ASN A CA 1
ATOM 749 C C . ASN A 1 93 ? 1.638 -9.222 10.939 1.00 89.31 93 ASN A C 1
ATOM 751 O O . ASN A 1 93 ? 1.337 -8.248 11.637 1.00 89.31 93 ASN A O 1
ATOM 755 N N . ILE A 1 94 ? 0.717 -10.083 10.476 1.00 84.50 94 ILE A N 1
ATOM 756 C CA . ILE A 1 94 ? -0.706 -10.019 10.858 1.00 84.50 94 ILE A CA 1
ATOM 757 C C . ILE A 1 94 ? -0.806 -10.014 12.382 1.00 84.50 94 ILE A C 1
ATOM 759 O O . ILE A 1 94 ? -0.304 -10.927 13.053 1.00 84.50 94 ILE A O 1
ATOM 763 N N . GLY A 1 95 ? -1.469 -8.995 12.923 1.00 82.12 95 GLY A N 1
ATOM 764 C CA . GLY A 1 95 ? -1.635 -8.835 14.364 1.00 82.12 95 GLY A CA 1
ATOM 765 C C . GLY A 1 95 ? -0.380 -8.359 15.111 1.00 82.12 95 GLY A C 1
ATOM 766 O O . GLY A 1 95 ? -0.380 -8.361 16.340 1.00 82.12 95 GLY A O 1
ATOM 767 N N . GLN A 1 96 ? 0.687 -7.948 14.417 1.00 86.94 96 GLN A N 1
ATOM 768 C CA . GLN A 1 96 ? 1.925 -7.442 15.035 1.00 86.94 96 GLN A CA 1
ATOM 769 C C . GLN A 1 96 ? 2.206 -5.967 14.709 1.00 86.94 96 GLN A C 1
ATOM 771 O O . GLN A 1 96 ? 2.659 -5.224 15.585 1.00 86.94 96 GLN A O 1
ATOM 776 N N . ARG A 1 97 ? 1.898 -5.541 13.479 1.00 91.25 97 ARG A N 1
ATOM 777 C CA . ARG A 1 97 ? 2.127 -4.188 12.937 1.00 91.25 97 ARG A CA 1
ATOM 778 C C . ARG A 1 97 ? 0.814 -3.471 12.627 1.00 91.25 97 ARG A C 1
ATOM 780 O O . ARG A 1 97 ? -0.240 -4.097 12.677 1.00 91.25 97 ARG A O 1
ATOM 787 N N . PHE A 1 98 ? 0.858 -2.170 12.333 1.00 90.50 98 PHE A N 1
ATOM 788 C CA . PHE A 1 98 ? -0.330 -1.517 11.778 1.00 90.50 98 PHE A CA 1
ATOM 789 C C . PHE A 1 98 ? -0.683 -2.207 10.472 1.00 90.50 98 PHE A C 1
ATOM 791 O O . PHE A 1 98 ? 0.199 -2.479 9.664 1.00 90.50 98 PHE A O 1
ATOM 798 N N . GLU A 1 99 ? -1.961 -2.485 10.300 1.00 91.31 99 GLU A N 1
ATOM 799 C CA . GLU A 1 99 ? -2.483 -3.164 9.131 1.00 91.31 99 GLU A CA 1
ATOM 800 C C . GLU A 1 99 ? -3.519 -2.247 8.494 1.00 91.31 99 GLU A C 1
ATOM 802 O O . GLU A 1 99 ? -4.503 -1.864 9.130 1.00 91.31 99 GLU A O 1
ATOM 807 N N . LEU A 1 100 ? -3.232 -1.846 7.262 1.00 91.50 100 LEU A N 1
ATOM 808 C CA . LEU A 1 100 ? -4.109 -1.058 6.409 1.00 91.50 100 LEU A CA 1
ATOM 809 C C . LEU A 1 100 ? -4.728 -2.027 5.412 1.00 91.50 100 LEU A C 1
ATOM 811 O O . LEU A 1 100 ? -3.973 -2.704 4.720 1.00 91.50 100 LEU A O 1
ATOM 815 N N . ARG A 1 101 ? -6.054 -2.133 5.349 1.00 89.25 101 ARG A N 1
ATOM 816 C CA . ARG A 1 101 ? -6.748 -2.933 4.332 1.00 89.25 101 ARG A CA 1
ATOM 817 C C . ARG A 1 101 ? -7.460 -1.997 3.382 1.00 89.25 101 ARG A C 1
ATOM 819 O O . ARG A 1 101 ? -8.249 -1.184 3.840 1.00 89.25 101 ARG A O 1
ATOM 826 N N . PHE A 1 102 ? -7.185 -2.121 2.096 1.00 87.44 102 PHE A N 1
ATOM 827 C CA . PHE A 1 102 ? -7.782 -1.317 1.037 1.00 87.44 102 PHE A CA 1
ATOM 828 C C . PHE A 1 102 ? -8.893 -2.144 0.396 1.00 87.44 102 PHE A C 1
ATOM 830 O O . PHE A 1 102 ? -8.601 -3.185 -0.187 1.00 87.44 102 PHE A O 1
ATOM 837 N N . VAL A 1 103 ? -10.143 -1.717 0.563 1.00 82.19 103 VAL A N 1
ATOM 838 C CA . VAL A 1 103 ? -11.354 -2.499 0.282 1.00 82.19 103 VAL A CA 1
ATOM 839 C C . VAL A 1 103 ? -12.137 -1.880 -0.877 1.00 82.19 103 VAL A C 1
ATOM 841 O O . VAL A 1 103 ? -12.169 -0.660 -1.039 1.00 82.19 103 VAL A O 1
ATOM 844 N N . GLY A 1 104 ? -12.780 -2.723 -1.689 1.00 68.88 104 GLY A N 1
ATOM 845 C CA . GLY A 1 104 ? -13.749 -2.273 -2.702 1.00 68.88 104 GLY A CA 1
ATOM 846 C C . GLY A 1 104 ? -13.145 -1.683 -3.985 1.00 68.88 104 GLY A C 1
ATOM 847 O O . GLY A 1 104 ? -13.842 -1.001 -4.721 1.00 68.88 104 GLY A O 1
ATOM 848 N N . GLY A 1 105 ? -11.863 -1.938 -4.273 1.00 67.88 105 GLY A N 1
ATOM 849 C CA . GLY A 1 105 ? -11.154 -1.414 -5.454 1.00 67.88 105 GLY A CA 1
ATOM 850 C C . GLY A 1 105 ? -10.738 -2.460 -6.498 1.00 67.88 105 GLY A C 1
ATOM 851 O O . GLY A 1 105 ? -11.190 -3.609 -6.492 1.00 67.88 105 GLY A O 1
ATOM 852 N N . PHE A 1 106 ? -9.825 -2.064 -7.395 1.00 60.75 106 PHE A N 1
ATOM 853 C CA . PHE A 1 106 ? -9.132 -2.951 -8.334 1.00 60.75 106 PHE A CA 1
ATOM 854 C C . PHE A 1 106 ? -7.597 -2.771 -8.258 1.00 60.75 106 PHE A C 1
ATOM 856 O O . PHE A 1 106 ? -7.108 -1.702 -8.621 1.00 60.75 106 PHE A O 1
ATOM 863 N N . PRO A 1 107 ? -6.816 -3.814 -7.893 1.00 57.72 107 PRO A N 1
ATOM 864 C CA . PRO A 1 107 ? -7.273 -5.160 -7.540 1.00 57.72 107 PRO A CA 1
ATOM 865 C C . PRO A 1 107 ? -8.114 -5.182 -6.254 1.00 57.72 107 PRO A C 1
ATOM 867 O O . PRO A 1 107 ? -7.937 -4.342 -5.376 1.00 57.72 107 PRO A O 1
ATOM 870 N N . LEU A 1 108 ? -9.026 -6.158 -6.175 1.00 60.97 108 LEU A N 1
ATOM 871 C CA . LEU A 1 108 ? -9.917 -6.359 -5.030 1.00 60.97 108 LEU A CA 1
ATOM 872 C C . LEU A 1 108 ? -9.095 -6.739 -3.792 1.00 60.97 108 LEU A C 1
ATOM 874 O O . LEU A 1 108 ? -8.328 -7.697 -3.849 1.00 60.97 108 LEU A O 1
ATOM 878 N N . ASP A 1 109 ? -9.288 -6.008 -2.701 1.00 74.00 109 ASP A N 1
ATOM 879 C CA . ASP A 1 109 ? -8.779 -6.264 -1.352 1.00 74.00 109 ASP A CA 1
ATOM 880 C C . ASP A 1 109 ? -7.266 -6.568 -1.257 1.00 74.00 109 ASP A C 1
ATOM 882 O O . ASP A 1 109 ? -6.805 -7.695 -1.449 1.00 74.00 109 ASP A O 1
ATOM 886 N N . ALA A 1 110 ? -6.475 -5.557 -0.889 1.00 85.88 110 ALA A N 1
ATOM 887 C CA . ALA A 1 110 ? -5.051 -5.692 -0.562 1.00 85.88 110 ALA A CA 1
ATOM 888 C C . ALA A 1 110 ? -4.753 -5.089 0.815 1.00 85.88 110 ALA A C 1
ATOM 890 O O . ALA A 1 110 ? -5.548 -4.319 1.355 1.00 85.88 110 ALA A O 1
ATOM 891 N N . TYR A 1 111 ? -3.600 -5.417 1.392 1.00 89.31 111 TYR A N 1
ATOM 892 C CA . TYR A 1 111 ? -3.188 -4.872 2.680 1.00 89.31 111 TYR A CA 1
ATOM 893 C C . TYR A 1 111 ? -1.758 -4.344 2.686 1.00 89.31 111 TYR A C 1
ATOM 895 O O . TYR A 1 111 ? -0.906 -4.748 1.899 1.00 89.31 111 TYR A O 1
ATOM 903 N N . ALA A 1 112 ? -1.469 -3.450 3.622 1.00 92.50 112 ALA A N 1
ATOM 904 C CA . ALA A 1 112 ? -0.118 -3.017 3.929 1.00 92.50 112 ALA A CA 1
ATOM 905 C C . ALA A 1 112 ? 0.160 -3.149 5.424 1.00 92.50 112 ALA A C 1
ATOM 907 O O . ALA A 1 112 ? -0.644 -2.733 6.262 1.00 92.50 112 ALA A O 1
ATOM 908 N N . TYR A 1 113 ? 1.330 -3.695 5.749 1.00 94.06 113 TYR A N 1
ATOM 909 C CA . TYR A 1 113 ? 1.858 -3.695 7.107 1.00 94.06 113 TYR A CA 1
ATOM 910 C C . TYR A 1 113 ? 2.903 -2.603 7.259 1.00 94.06 113 TYR A C 1
ATOM 912 O O . TYR 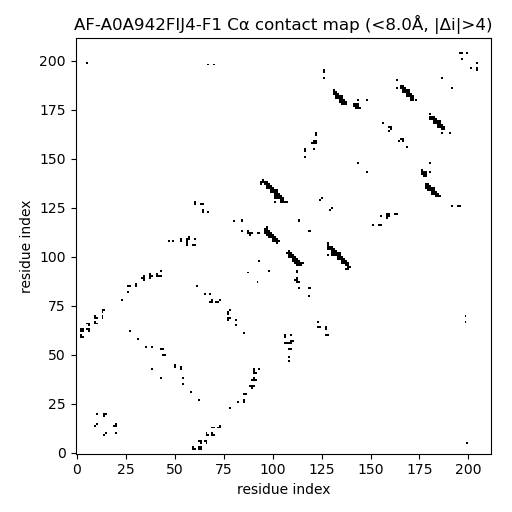A 1 113 ? 3.878 -2.569 6.509 1.00 94.06 113 TYR A O 1
ATOM 920 N N . VAL A 1 114 ? 2.726 -1.741 8.255 1.00 93.62 114 VAL A N 1
ATOM 921 C CA . VAL A 1 114 ? 3.625 -0.608 8.510 1.00 93.62 114 VAL A CA 1
ATOM 922 C C . VAL A 1 114 ? 3.884 -0.424 10.005 1.00 93.62 114 VAL A C 1
ATOM 924 O O . VAL A 1 114 ? 3.082 -0.842 10.847 1.00 93.62 114 VAL A O 1
ATOM 927 N N . ASP A 1 115 ? 5.011 0.192 10.362 1.00 91.25 115 ASP A N 1
ATOM 928 C CA . ASP A 1 115 ? 5.253 0.639 11.741 1.00 91.25 115 ASP A CA 1
ATOM 929 C C . ASP A 1 115 ? 4.585 1.992 12.013 1.00 91.25 115 ASP A C 1
ATOM 931 O O . ASP A 1 115 ? 4.097 2.251 13.120 1.00 91.25 115 ASP A O 1
ATOM 935 N N . SER A 1 116 ? 4.518 2.839 10.987 1.00 90.12 116 SER A N 1
ATOM 936 C CA . SER A 1 116 ? 3.904 4.159 11.005 1.00 90.12 116 SER A CA 1
ATOM 937 C C . SER A 1 116 ? 3.300 4.515 9.643 1.00 90.12 116 SER A C 1
ATOM 939 O O . SER A 1 116 ? 3.653 3.934 8.622 1.00 90.12 116 SER A O 1
ATOM 941 N N . LEU A 1 117 ? 2.420 5.521 9.599 1.00 88.56 117 LEU A N 1
ATOM 942 C CA . LEU A 1 117 ? 1.875 6.007 8.325 1.00 88.56 117 LEU A CA 1
ATOM 943 C C . LEU A 1 117 ? 2.938 6.590 7.389 1.00 88.56 117 LEU A C 1
ATOM 945 O O . LEU A 1 117 ? 2.697 6.659 6.201 1.00 88.56 117 LEU A O 1
ATOM 949 N N . LYS A 1 118 ? 4.112 6.987 7.892 1.00 88.31 118 LYS A N 1
ATOM 950 C CA . LYS A 1 118 ? 5.186 7.545 7.052 1.00 88.31 118 LYS A CA 1
ATOM 951 C C . LYS A 1 118 ? 5.884 6.496 6.190 1.00 88.31 118 LYS A C 1
ATOM 953 O O . LYS A 1 118 ? 6.672 6.858 5.321 1.00 88.31 118 LYS A O 1
ATOM 958 N N . ASP A 1 119 ? 5.647 5.220 6.476 1.00 90.25 119 ASP A N 1
ATOM 959 C CA . ASP A 1 119 ? 6.273 4.113 5.762 1.00 90.25 119 ASP A CA 1
ATOM 960 C C . ASP A 1 119 ? 5.495 3.723 4.493 1.00 90.25 119 ASP A C 1
ATOM 962 O O . ASP A 1 119 ? 5.917 2.823 3.763 1.00 90.25 119 ASP A O 1
ATOM 966 N N . ILE A 1 120 ? 4.362 4.388 4.241 1.00 90.44 120 ILE A N 1
ATOM 967 C CA . ILE A 1 120 ? 3.522 4.198 3.064 1.00 90.44 120 ILE A CA 1
ATOM 968 C C . ILE A 1 120 ? 2.987 5.539 2.557 1.00 90.44 120 ILE A C 1
ATOM 970 O O . ILE A 1 120 ? 2.594 6.385 3.351 1.00 90.44 120 ILE A O 1
ATOM 974 N N . ASP A 1 121 ? 2.960 5.711 1.242 1.00 88.81 121 ASP A N 1
ATOM 975 C CA . ASP A 1 121 ? 2.324 6.842 0.571 1.00 88.81 121 ASP A CA 1
ATOM 976 C C . ASP A 1 121 ? 0.901 6.435 0.157 1.00 88.81 121 ASP A C 1
ATOM 978 O O . ASP A 1 121 ? 0.701 5.581 -0.711 1.00 88.81 121 ASP A O 1
ATOM 982 N N . ILE A 1 122 ? -0.108 6.997 0.822 1.00 88.62 122 ILE A N 1
ATOM 983 C CA . ILE A 1 122 ? -1.519 6.672 0.585 1.00 88.62 122 ILE A CA 1
ATOM 984 C C . ILE A 1 122 ? -2.003 7.263 -0.741 1.00 88.62 122 ILE A C 1
ATOM 986 O O . ILE A 1 122 ? -2.899 6.690 -1.368 1.00 88.62 122 ILE A O 1
ATOM 990 N N . ALA A 1 123 ? -1.421 8.374 -1.200 1.00 85.12 123 ALA A N 1
ATOM 991 C CA . ALA A 1 123 ? -1.761 8.942 -2.498 1.00 85.12 123 ALA A CA 1
ATOM 992 C C . ALA A 1 123 ? -1.348 7.996 -3.635 1.00 85.12 123 ALA A C 1
ATOM 994 O O . ALA A 1 123 ? -2.105 7.822 -4.596 1.00 85.12 123 ALA A O 1
ATOM 995 N N . ASP A 1 124 ? -0.200 7.335 -3.502 1.00 84.81 124 ASP A N 1
ATOM 996 C CA . ASP A 1 124 ? 0.228 6.277 -4.417 1.00 84.81 124 ASP A CA 1
ATOM 997 C C . ASP A 1 124 ? -0.676 5.044 -4.329 1.00 84.81 124 ASP A C 1
ATOM 999 O O . ASP A 1 124 ? -1.038 4.467 -5.355 1.00 84.81 124 ASP A O 1
ATOM 1003 N N . VAL A 1 125 ? -1.132 4.653 -3.135 1.00 86.38 125 VAL A N 1
ATOM 1004 C CA . VAL A 1 125 ? -2.074 3.527 -3.007 1.00 86.38 125 VAL A CA 1
ATOM 1005 C C . VAL A 1 125 ? -3.420 3.818 -3.680 1.00 86.38 125 VAL A C 1
ATOM 1007 O O . VAL A 1 125 ? -3.941 2.952 -4.390 1.00 86.38 125 VAL A O 1
ATOM 1010 N N . LEU A 1 126 ? -3.968 5.026 -3.505 1.00 79.81 126 LEU A N 1
ATOM 1011 C CA . LEU A 1 126 ? -5.193 5.476 -4.184 1.00 79.81 126 LEU A CA 1
ATOM 1012 C C . LEU A 1 126 ? -5.042 5.425 -5.706 1.00 79.81 126 LEU A C 1
ATOM 1014 O O . LEU A 1 126 ? -5.972 5.057 -6.421 1.00 79.81 126 LEU A O 1
ATOM 1018 N N . PHE A 1 127 ? -3.852 5.754 -6.202 1.00 77.19 127 PHE A N 1
ATOM 1019 C CA . PHE A 1 127 ? -3.524 5.650 -7.616 1.00 77.19 127 PHE A CA 1
ATOM 1020 C C . PHE A 1 127 ? -3.495 4.194 -8.119 1.00 77.19 127 PHE A C 1
ATOM 1022 O O . PHE A 1 127 ? -3.985 3.932 -9.220 1.00 77.19 127 PHE A O 1
ATOM 1029 N N . ILE A 1 128 ? -2.934 3.267 -7.332 1.00 78.75 128 ILE A N 1
ATOM 1030 C CA . ILE A 1 128 ? -2.731 1.853 -7.703 1.00 78.75 128 ILE A CA 1
ATOM 1031 C C . ILE A 1 128 ? -4.032 1.048 -7.637 1.00 78.75 128 ILE A C 1
ATOM 1033 O O . ILE A 1 128 ? -4.307 0.249 -8.527 1.00 78.75 128 ILE A O 1
ATOM 1037 N N . THR A 1 129 ? -4.805 1.219 -6.564 1.00 75.56 129 THR A N 1
ATOM 1038 C CA . THR A 1 129 ? -5.876 0.274 -6.191 1.00 75.56 129 THR A CA 1
ATOM 1039 C C . THR A 1 129 ? -7.288 0.822 -6.360 1.00 75.56 129 THR A C 1
ATOM 1041 O O . THR A 1 129 ? -8.231 0.039 -6.391 1.00 75.56 129 THR A O 1
ATOM 1044 N N . ASP A 1 130 ? -7.456 2.144 -6.467 1.00 75.44 130 ASP A N 1
ATOM 1045 C CA . ASP A 1 130 ? -8.770 2.789 -6.597 1.00 75.44 130 ASP A CA 1
ATOM 1046 C C . ASP A 1 130 ? -9.790 2.341 -5.524 1.00 75.44 130 ASP A C 1
ATOM 1048 O O . ASP A 1 130 ? -10.974 2.191 -5.811 1.00 75.44 130 ASP A O 1
ATOM 1052 N N . PHE A 1 131 ? -9.317 2.060 -4.304 1.00 81.75 131 PHE A N 1
ATOM 1053 C CA . PHE A 1 131 ? -10.137 1.513 -3.219 1.00 81.75 131 PHE A CA 1
ATOM 1054 C C . PHE A 1 131 ? -11.282 2.452 -2.802 1.00 81.75 131 PHE A C 1
ATOM 1056 O O . PHE A 1 131 ? -11.138 3.675 -2.831 1.00 81.75 131 PHE A O 1
ATOM 1063 N N . GLU A 1 132 ? -12.407 1.876 -2.373 1.00 81.75 132 GLU A N 1
ATOM 1064 C CA . GLU A 1 132 ? -13.569 2.614 -1.857 1.00 81.75 132 GLU A CA 1
ATOM 1065 C C . GLU A 1 132 ? -13.343 3.047 -0.404 1.00 81.75 132 GLU A C 1
ATOM 1067 O O . GLU A 1 132 ? -13.552 4.209 -0.043 1.00 81.75 132 GLU A O 1
ATOM 1072 N N . SER A 1 133 ? -12.863 2.120 0.428 1.00 85.62 133 SER A N 1
ATOM 1073 C CA . SER A 1 133 ? -12.569 2.373 1.836 1.00 85.62 133 SER A CA 1
ATOM 1074 C C . SER A 1 133 ? -11.262 1.725 2.285 1.00 85.62 133 SER A C 1
ATOM 1076 O O . SER A 1 133 ? -10.736 0.796 1.670 1.00 85.62 133 SER A O 1
ATOM 1078 N N . MET A 1 134 ? -10.699 2.264 3.361 1.00 89.31 134 MET A N 1
ATOM 1079 C CA . MET A 1 134 ? -9.537 1.722 4.040 1.00 89.31 134 MET A CA 1
ATOM 1080 C C . MET A 1 134 ? -9.871 1.428 5.500 1.00 89.31 134 MET A C 1
ATOM 1082 O O . MET A 1 134 ? -10.198 2.337 6.267 1.00 89.31 134 MET A O 1
ATOM 1086 N N . ASP A 1 135 ? -9.680 0.176 5.903 1.00 89.12 135 ASP A N 1
ATOM 1087 C CA . ASP A 1 135 ? -9.742 -0.234 7.300 1.00 89.12 135 ASP A CA 1
ATOM 1088 C C . ASP A 1 135 ? -8.362 -0.186 7.944 1.00 89.12 135 ASP A C 1
ATOM 1090 O O . ASP A 1 135 ? -7.381 -0.725 7.425 1.00 89.12 135 ASP A O 1
ATOM 1094 N N . VAL A 1 136 ? -8.294 0.387 9.143 1.00 89.19 136 VAL A N 1
ATOM 1095 C CA . VAL A 1 136 ? -7.046 0.533 9.889 1.00 89.19 136 VAL A CA 1
ATOM 1096 C C . VAL A 1 136 ? -7.108 -0.259 11.187 1.00 89.19 136 VAL A C 1
ATOM 1098 O O . VAL A 1 136 ? -7.794 0.104 12.155 1.00 89.19 136 VAL A O 1
ATOM 1101 N N . TYR A 1 137 ? -6.294 -1.308 11.245 1.00 87.69 137 TYR A N 1
ATOM 1102 C CA . TYR A 1 137 ? -6.125 -2.162 12.410 1.00 87.69 137 TYR A CA 1
ATOM 1103 C C . TYR A 1 137 ? -4.824 -1.825 13.140 1.00 87.69 137 TYR A C 1
ATOM 1105 O O . TYR A 1 137 ? -3.743 -1.714 12.558 1.00 87.69 137 TYR A O 1
ATOM 1113 N N . ARG A 1 138 ? -4.919 -1.689 14.467 1.00 84.50 138 ARG A N 1
ATOM 1114 C CA . ARG A 1 138 ? -3.766 -1.483 15.352 1.00 84.50 138 ARG A CA 1
ATOM 1115 C C . ARG A 1 138 ? -3.693 -2.620 16.359 1.00 84.50 138 ARG A C 1
ATOM 1117 O O . ARG A 1 138 ? -4.391 -2.561 17.365 1.00 84.50 138 ARG A O 1
ATOM 1124 N N . PRO A 1 139 ? -2.820 -3.616 16.175 1.00 73.50 139 PRO A N 1
ATOM 1125 C CA . PRO A 1 139 ? -2.867 -4.834 16.980 1.00 73.50 139 PRO A CA 1
ATOM 1126 C C . PRO A 1 139 ? -2.659 -4.622 18.479 1.00 73.50 139 PRO A C 1
ATOM 1128 O O . PRO A 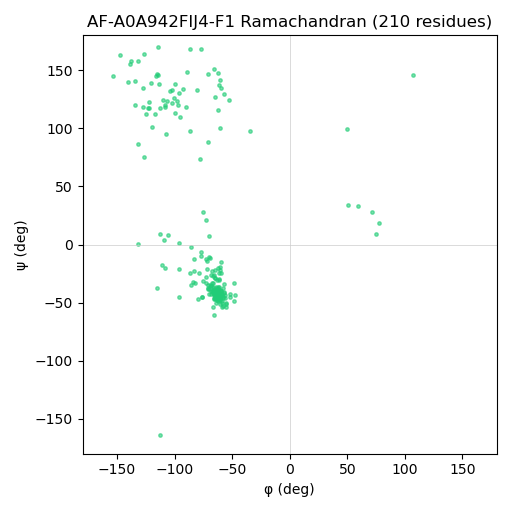1 139 ? -3.199 -5.360 19.296 1.00 73.50 139 PRO A O 1
ATOM 1131 N N . LYS A 1 140 ? -1.897 -3.593 18.867 1.00 73.25 140 LYS A N 1
ATOM 1132 C CA . LYS A 1 140 ? -1.658 -3.268 20.281 1.00 73.25 140 LYS A CA 1
ATOM 1133 C C . LYS A 1 140 ? -2.772 -2.428 20.915 1.00 73.25 140 LYS A C 1
ATOM 1135 O O . LYS A 1 140 ? -2.786 -2.283 22.135 1.00 73.25 140 LYS A O 1
ATOM 1140 N N . LEU A 1 141 ? -3.694 -1.867 20.128 1.00 70.75 141 LEU A N 1
ATOM 1141 C CA . LEU A 1 141 ? -4.840 -1.130 20.652 1.00 70.75 141 LEU A CA 1
ATOM 1142 C C . LEU A 1 141 ? -6.113 -1.946 20.502 1.00 70.75 141 LEU A C 1
ATOM 1144 O O . LEU A 1 141 ? -6.538 -2.281 19.407 1.00 70.75 141 LEU A O 1
ATOM 1148 N N . LYS A 1 142 ? -6.783 -2.170 21.631 1.00 69.25 142 LYS A N 1
ATOM 1149 C CA . LYS A 1 142 ? -8.123 -2.764 21.643 1.00 69.25 142 LYS A CA 1
ATOM 1150 C C . LYS A 1 142 ? -9.201 -1.799 21.137 1.00 69.25 142 LYS A C 1
ATOM 1152 O O . LYS A 1 142 ? -10.286 -2.257 20.805 1.00 69.25 142 LYS A O 1
ATOM 1157 N N . LYS A 1 143 ? -8.924 -0.486 21.168 1.00 79.94 143 LYS A N 1
ATOM 1158 C CA . LYS A 1 143 ? -9.872 0.606 20.905 1.00 79.94 143 LYS A CA 1
ATOM 1159 C C . LYS A 1 143 ? -9.165 1.856 20.390 1.00 79.94 143 LYS A C 1
ATOM 1161 O O . LYS A 1 143 ? -8.082 2.176 20.885 1.00 79.94 143 LYS A O 1
ATOM 1166 N N . TRP A 1 144 ? -9.789 2.606 19.486 1.00 82.31 144 TRP A N 1
ATOM 1167 C CA . TRP A 1 144 ? -9.303 3.931 19.101 1.00 82.31 144 TRP A CA 1
ATOM 1168 C C . TRP A 1 144 ? -9.711 4.993 20.126 1.00 82.31 144 TRP A C 1
ATOM 1170 O O . TRP A 1 144 ? -10.858 5.069 20.560 1.00 82.31 144 TRP A O 1
ATOM 1180 N N . THR A 1 145 ? -8.764 5.843 20.527 1.00 83.56 145 THR A N 1
ATOM 1181 C CA . THR A 1 145 ? -9.095 7.072 21.262 1.00 83.56 145 THR A CA 1
ATOM 1182 C C . THR A 1 145 ? -9.339 8.199 20.267 1.00 83.56 145 THR A C 1
ATOM 1184 O O . THR A 1 145 ? -8.674 8.256 19.230 1.00 83.56 145 THR A O 1
ATOM 1187 N N . LYS A 1 146 ? -10.228 9.146 20.600 1.00 82.81 146 LYS A N 1
ATOM 1188 C CA . LYS A 1 146 ? -10.505 10.319 19.748 1.00 82.81 146 LYS A CA 1
ATOM 1189 C C . LYS A 1 146 ? -9.225 11.058 19.344 1.00 82.81 146 LYS A C 1
ATOM 1191 O O . LYS A 1 146 ? -9.057 11.408 18.183 1.00 82.81 146 LYS A O 1
ATOM 1196 N N . THR A 1 147 ? -8.295 11.244 20.282 1.00 85.44 147 THR A N 1
ATOM 1197 C CA . THR A 1 147 ? -7.011 11.914 20.027 1.00 85.44 147 THR A CA 1
ATOM 1198 C C . THR A 1 147 ? -6.116 11.118 19.077 1.00 85.44 147 THR A C 1
ATOM 1200 O O . THR A 1 147 ? -5.514 11.701 18.179 1.00 85.44 147 THR A O 1
ATOM 1203 N N . ALA A 1 148 ? -6.022 9.795 19.253 1.00 83.56 148 ALA A N 1
ATOM 1204 C CA . ALA A 1 148 ? -5.201 8.956 18.384 1.00 83.56 148 ALA A CA 1
ATOM 1205 C C . ALA A 1 148 ? -5.781 8.864 16.969 1.00 83.56 148 ALA A C 1
ATOM 1207 O O . ALA A 1 148 ? -5.020 8.981 16.013 1.00 83.56 148 ALA A O 1
ATOM 1208 N N . ALA A 1 149 ? -7.103 8.698 16.848 1.00 85.31 149 ALA A N 1
ATOM 1209 C CA . ALA A 1 149 ? -7.797 8.671 15.564 1.00 85.31 149 ALA A CA 1
ATOM 1210 C C . ALA A 1 149 ? -7.638 10.010 14.839 1.00 85.31 149 ALA A C 1
ATOM 1212 O O . ALA A 1 149 ? -7.193 10.033 13.698 1.00 85.31 149 ALA A O 1
ATOM 1213 N N . LYS A 1 150 ? -7.878 11.135 15.529 1.00 87.25 150 LYS A N 1
ATOM 1214 C CA . LYS A 1 150 ? -7.681 12.474 14.959 1.00 87.25 150 LYS A CA 1
ATOM 1215 C C . LYS A 1 150 ? -6.260 12.670 14.434 1.00 87.25 150 LYS A C 1
ATOM 1217 O O . LYS A 1 150 ? -6.098 13.068 13.292 1.00 87.25 150 LYS A O 1
ATOM 1222 N N . ARG A 1 151 ? -5.235 12.351 15.235 1.00 88.00 151 ARG A N 1
ATOM 1223 C CA . ARG A 1 151 ? -3.835 12.490 14.801 1.00 88.00 151 ARG A CA 1
ATOM 1224 C C . ARG A 1 151 ? -3.533 11.643 13.564 1.00 88.00 151 ARG A C 1
ATOM 1226 O O . ARG A 1 151 ? -2.854 12.114 12.664 1.00 88.00 151 ARG A O 1
ATOM 1233 N N . PHE A 1 152 ? -4.036 10.413 13.534 1.00 88.25 152 PHE A N 1
ATOM 1234 C CA . PHE A 1 152 ? -3.858 9.505 12.406 1.00 88.25 152 PHE A CA 1
ATOM 1235 C C . PHE A 1 152 ? -4.522 10.050 11.130 1.00 88.25 152 PHE A C 1
ATOM 1237 O O . PHE A 1 152 ? -3.890 10.104 10.080 1.00 88.25 152 PHE A O 1
ATOM 1244 N N . ILE A 1 153 ? -5.761 10.539 11.239 1.00 89.56 153 ILE A N 1
ATOM 1245 C CA . ILE A 1 153 ? -6.484 11.181 10.133 1.00 89.56 153 ILE A CA 1
ATOM 1246 C C . ILE A 1 153 ? -5.750 12.444 9.665 1.00 89.56 153 ILE A C 1
ATOM 1248 O O . ILE A 1 153 ? -5.652 12.680 8.467 1.00 89.56 153 ILE A O 1
ATOM 1252 N N . ASP A 1 154 ? -5.211 13.251 10.581 1.00 90.94 154 ASP A N 1
ATOM 1253 C CA . ASP A 1 154 ? -4.470 14.468 10.236 1.00 90.94 154 ASP A CA 1
ATOM 1254 C C . ASP A 1 154 ? -3.154 14.158 9.496 1.00 90.94 154 ASP A C 1
ATOM 1256 O O . ASP A 1 154 ? -2.770 14.906 8.598 1.00 90.94 154 ASP A O 1
ATOM 1260 N N . GLU A 1 155 ? -2.455 13.074 9.849 1.00 91.19 155 GLU A N 1
ATOM 1261 C CA . GLU A 1 155 ? -1.262 12.602 9.125 1.00 91.19 155 GLU A CA 1
ATOM 1262 C C . GLU A 1 155 ? -1.621 12.136 7.710 1.00 91.19 155 GLU A C 1
ATOM 1264 O O . GLU A 1 155 ? -0.999 12.580 6.750 1.00 91.19 155 GLU A O 1
ATOM 1269 N N . MET A 1 156 ? -2.679 11.340 7.573 1.00 89.94 156 MET A N 1
ATOM 1270 C CA . MET A 1 156 ? -3.159 10.864 6.275 1.00 89.94 156 MET A CA 1
ATOM 1271 C C . MET A 1 156 ? -3.677 11.990 5.378 1.00 89.94 156 MET A C 1
ATOM 1273 O O . MET A 1 156 ? -3.410 12.011 4.182 1.00 89.94 156 MET A O 1
ATOM 1277 N N . LYS A 1 157 ? -4.392 12.965 5.947 1.00 90.62 157 LYS A N 1
ATOM 1278 C CA . LYS A 1 157 ? -4.847 14.144 5.203 1.00 90.62 157 LYS A CA 1
ATOM 1279 C C . LYS A 1 157 ? -3.680 14.928 4.628 1.00 90.62 157 LYS A C 1
ATOM 1281 O O . LYS A 1 157 ? -3.793 15.415 3.514 1.00 90.62 157 LYS A O 1
ATOM 1286 N N . LYS A 1 158 ? -2.580 15.075 5.371 1.00 90.31 158 LYS A N 1
ATOM 1287 C CA . LYS A 1 158 ? -1.392 15.781 4.868 1.00 90.31 158 LYS A CA 1
ATOM 1288 C C . LYS A 1 158 ? -0.780 15.081 3.663 1.00 90.31 158 LYS A C 1
ATOM 1290 O O . LYS A 1 158 ? -0.351 15.775 2.754 1.00 90.31 158 LYS A O 1
ATOM 1295 N N . ASP A 1 159 ? -0.759 13.756 3.696 1.00 88.75 159 ASP A N 1
ATOM 1296 C CA . ASP A 1 159 ? -0.249 12.914 2.620 1.00 88.75 159 ASP A CA 1
ATOM 1297 C C . ASP A 1 159 ? -1.131 13.043 1.367 1.00 88.75 159 ASP A C 1
ATOM 1299 O O . ASP A 1 159 ? -0.740 13.615 0.359 1.00 88.75 159 ASP A O 1
ATOM 1303 N N . VAL A 1 160 ? -2.408 12.684 1.477 1.00 88.56 160 VAL A N 1
ATOM 1304 C CA . VAL A 1 160 ? -3.332 12.656 0.332 1.00 88.56 160 VAL A CA 1
ATOM 1305 C C . VAL A 1 160 ? -3.655 14.044 -0.220 1.00 88.56 160 VAL A C 1
ATOM 1307 O O . VAL A 1 160 ? -3.760 14.201 -1.432 1.00 88.56 160 VAL A O 1
ATOM 1310 N N . LEU A 1 161 ? -3.854 15.064 0.627 1.00 88.50 161 LEU A N 1
ATOM 1311 C CA . LEU A 1 161 ? -4.218 16.407 0.146 1.00 88.50 161 LEU A CA 1
ATOM 1312 C C . LEU A 1 161 ? -3.054 17.119 -0.549 1.00 88.50 161 LEU A C 1
ATOM 1314 O O . LEU A 1 161 ? -3.290 18.130 -1.211 1.00 88.50 161 LEU A O 1
ATOM 1318 N N . PHE A 1 162 ? -1.823 16.623 -0.400 1.00 86.44 162 PHE A N 1
ATOM 1319 C CA . PHE A 1 162 ? -0.687 17.120 -1.165 1.00 86.44 162 PHE A CA 1
ATOM 1320 C C . PHE A 1 162 ? -0.882 16.838 -2.662 1.00 86.44 162 PHE A C 1
ATOM 1322 O O . PHE A 1 162 ? -0.821 17.764 -3.471 1.00 86.44 162 PHE A O 1
ATOM 1329 N N . ASP A 1 163 ? -1.214 15.595 -3.016 1.00 81.19 163 ASP A N 1
ATOM 1330 C CA . ASP A 1 163 ? -1.471 15.173 -4.399 1.00 81.19 163 ASP A CA 1
ATOM 1331 C C . ASP A 1 163 ? -2.897 15.453 -4.876 1.00 81.19 163 ASP A C 1
ATOM 1333 O O . ASP A 1 163 ? -3.134 15.748 -6.050 1.00 81.19 163 ASP A O 1
ATOM 1337 N N . PHE A 1 164 ? -3.864 15.387 -3.962 1.00 84.44 164 PHE A N 1
ATOM 1338 C CA . PHE A 1 164 ? -5.286 15.532 -4.247 1.00 84.44 164 PHE A CA 1
ATOM 1339 C C . PHE A 1 164 ? -5.913 16.610 -3.352 1.00 84.44 164 PHE A C 1
ATOM 1341 O O . PHE A 1 164 ? -6.678 16.292 -2.440 1.00 84.44 164 PHE A O 1
ATOM 1348 N N . PRO A 1 165 ? -5.684 17.912 -3.622 1.00 84.88 165 PRO A N 1
ATOM 1349 C CA . PRO A 1 165 ? -6.117 19.004 -2.739 1.00 84.88 165 PRO A CA 1
ATOM 1350 C C . PRO A 1 165 ? -7.629 19.094 -2.489 1.00 84.88 165 PRO A C 1
ATOM 1352 O O . PRO A 1 165 ? -8.070 19.812 -1.593 1.00 84.88 165 PRO A O 1
ATOM 1355 N N . ARG A 1 166 ? -8.433 18.408 -3.310 1.00 86.25 166 ARG A N 1
ATOM 1356 C CA . ARG A 1 166 ? -9.899 18.364 -3.228 1.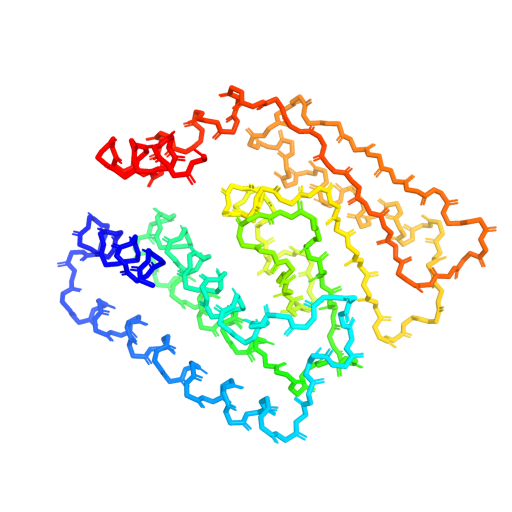00 86.25 166 ARG A CA 1
ATOM 1357 C C . ARG A 1 166 ? -10.442 17.038 -2.685 1.00 86.25 166 ARG A C 1
ATOM 1359 O O . ARG A 1 166 ? -11.650 16.841 -2.747 1.00 86.25 166 ARG A O 1
ATOM 1366 N N . ALA A 1 167 ? -9.585 16.138 -2.198 1.00 85.88 167 ALA A N 1
ATOM 1367 C CA . ALA A 1 167 ? -10.036 14.867 -1.646 1.00 85.88 167 ALA A CA 1
ATOM 1368 C C . ALA A 1 167 ? -10.958 15.085 -0.436 1.00 85.88 167 ALA A C 1
ATOM 1370 O O . ALA A 1 167 ? -10.682 15.917 0.436 1.00 85.88 167 ALA A O 1
ATOM 1371 N N . VAL A 1 168 ? -12.044 14.320 -0.371 1.00 87.75 168 VAL A N 1
ATOM 1372 C CA . VAL A 1 168 ? -12.995 14.333 0.742 1.00 87.75 168 VAL A CA 1
ATOM 1373 C C . VAL A 1 168 ? -12.766 13.093 1.595 1.00 87.75 168 VAL A C 1
ATOM 1375 O O . VAL A 1 168 ? -12.647 11.984 1.091 1.00 87.75 168 VAL A O 1
ATOM 1378 N N . PHE A 1 169 ? -12.692 13.295 2.908 1.00 88.75 169 PHE A N 1
ATOM 1379 C CA . PHE A 1 169 ? -12.494 12.226 3.880 1.00 88.75 169 PHE A CA 1
ATOM 1380 C C . PHE A 1 169 ? -13.783 11.994 4.645 1.00 88.75 169 PHE A C 1
ATOM 1382 O O . PHE A 1 169 ? -14.231 12.882 5.376 1.00 88.75 169 PHE A O 1
ATOM 1389 N N . ILE A 1 170 ? -14.320 10.789 4.529 1.00 88.00 170 ILE A N 1
ATOM 1390 C CA . ILE A 1 170 ? -15.440 10.321 5.332 1.00 88.00 170 ILE A CA 1
ATOM 1391 C C . ILE A 1 170 ? -14.869 9.301 6.306 1.00 88.00 170 ILE A C 1
ATOM 1393 O O . ILE A 1 170 ? -14.262 8.311 5.915 1.00 88.00 170 ILE A O 1
ATOM 1397 N N . VAL A 1 171 ? -15.009 9.579 7.594 1.00 86.31 171 VAL A N 1
ATOM 1398 C CA . VAL A 1 171 ? -14.572 8.669 8.651 1.00 86.31 171 VAL A CA 1
ATOM 1399 C C . VAL A 1 171 ? -15.836 8.196 9.325 1.00 86.31 171 VAL A C 1
ATOM 1401 O O . VAL A 1 171 ? -16.554 9.042 9.866 1.00 86.31 171 VAL A O 1
ATOM 1404 N N . ASP A 1 172 ? -16.115 6.893 9.275 1.00 78.62 172 ASP A N 1
ATOM 1405 C CA . ASP A 1 172 ? -17.253 6.359 10.015 1.00 78.62 172 ASP A CA 1
ATOM 1406 C C . ASP A 1 172 ? -16.974 6.611 11.506 1.00 78.62 172 ASP A C 1
ATOM 1408 O O . ASP A 1 172 ? -15.940 6.168 12.033 1.00 78.62 172 ASP A O 1
ATOM 1412 N N . PRO A 1 173 ? -17.796 7.440 12.179 1.00 58.09 173 PRO A N 1
ATOM 1413 C CA . PRO A 1 173 ? -17.563 7.806 13.558 1.00 58.09 173 PRO A CA 1
ATOM 1414 C C . PRO A 1 173 ? -17.832 6.591 14.431 1.00 58.09 173 PRO A C 1
ATOM 1416 O O . PRO A 1 173 ? -18.933 6.449 14.942 1.00 58.09 173 PRO A O 1
ATOM 1419 N N . ASP A 1 174 ? -16.802 5.769 14.633 1.00 63.38 174 ASP A N 1
ATOM 1420 C CA . ASP A 1 174 ? -16.777 4.610 15.522 1.00 63.38 174 ASP A CA 1
ATOM 1421 C C . ASP A 1 174 ? -17.639 4.845 16.782 1.00 63.38 174 ASP A C 1
ATOM 1423 O O . ASP A 1 174 ? -17.181 5.468 17.754 1.00 63.38 174 ASP A O 1
ATOM 1427 N N . PRO A 1 175 ? -18.899 4.359 16.803 1.00 49.28 175 PRO A N 1
ATOM 1428 C CA . PRO A 1 175 ? -19.842 4.724 17.855 1.00 49.28 175 PRO A CA 1
ATOM 1429 C C . PRO A 1 175 ? -19.465 4.106 19.209 1.00 49.28 175 PRO A C 1
ATOM 1431 O O . PRO A 1 175 ? -20.048 4.456 20.236 1.00 49.28 175 PRO A O 1
ATOM 1434 N N . ALA A 1 176 ? -18.509 3.165 19.231 1.00 57.00 176 ALA A N 1
ATOM 1435 C CA . ALA A 1 176 ? -18.226 2.294 20.371 1.00 57.00 176 ALA A CA 1
ATOM 1436 C C . ALA A 1 176 ? -16.737 2.196 20.770 1.00 57.00 176 ALA A C 1
ATOM 1438 O O . ALA A 1 176 ? -16.407 1.485 21.736 1.00 57.00 176 ALA A O 1
ATOM 1439 N N . GLY A 1 177 ? -15.830 2.886 20.078 1.00 61.22 177 GLY A N 1
ATOM 1440 C CA . GLY A 1 177 ? -14.393 2.733 20.300 1.00 61.22 177 GLY A CA 1
ATOM 1441 C C . GLY A 1 177 ? -13.856 1.389 19.783 1.00 61.22 177 GLY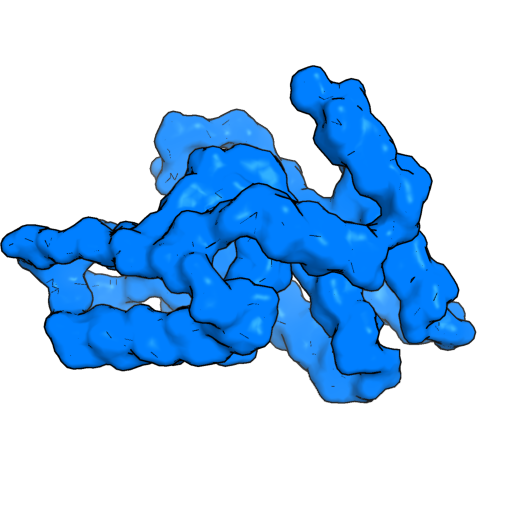 A C 1
ATOM 1442 O O . GLY A 1 177 ? -12.966 0.843 20.424 1.00 61.22 177 GLY A O 1
ATOM 1443 N N . LYS A 1 178 ? -14.449 0.761 18.763 1.00 65.69 178 LYS A N 1
ATOM 1444 C CA . LYS A 1 178 ? -14.038 -0.549 18.233 1.00 65.69 178 LYS A CA 1
ATOM 1445 C C . LYS A 1 178 ? -12.928 -0.423 17.170 1.00 65.69 178 LYS A C 1
ATOM 1447 O O . LYS A 1 178 ? -12.531 0.658 16.760 1.00 65.69 178 LYS A O 1
ATOM 1452 N N . VAL A 1 179 ? -12.337 -1.562 16.822 1.00 71.88 179 VAL A N 1
ATOM 1453 C CA . VAL A 1 179 ? -11.343 -1.725 15.747 1.00 71.88 179 VAL A CA 1
ATOM 1454 C C . VAL A 1 179 ? -12.013 -2.586 14.668 1.00 71.88 179 VAL A C 1
ATOM 1456 O O . VAL A 1 179 ? -12.665 -3.561 15.064 1.00 71.88 179 VAL A O 1
ATOM 1459 N N . PRO A 1 180 ? -11.865 -2.280 13.364 1.00 83.94 180 PRO A N 1
ATOM 1460 C CA . PRO A 1 180 ? -11.004 -1.248 12.754 1.00 83.94 180 PRO A CA 1
ATOM 1461 C C . PRO A 1 180 ? -11.525 0.194 12.863 1.00 83.94 180 PRO A C 1
ATOM 1463 O O . PRO A 1 180 ? -12.665 0.421 13.252 1.00 83.94 180 PRO A O 1
ATOM 1466 N N . LEU A 1 181 ? -10.657 1.162 12.533 1.00 86.62 181 LEU A N 1
ATOM 1467 C CA . LEU A 1 181 ? -11.078 2.512 12.134 1.00 86.62 181 LEU A CA 1
ATOM 1468 C C . LEU A 1 181 ? -11.264 2.510 10.616 1.00 86.62 181 LEU A C 1
ATOM 1470 O O . LEU A 1 181 ? -10.288 2.279 9.905 1.00 86.62 181 LEU A O 1
ATOM 1474 N N . GLU A 1 182 ? -12.481 2.774 10.155 1.00 88.88 182 GLU A N 1
ATOM 1475 C CA . GLU A 1 182 ? -12.838 2.790 8.735 1.00 88.88 182 GLU A CA 1
ATOM 1476 C C . GLU A 1 182 ? -12.789 4.218 8.175 1.00 88.88 182 GLU A C 1
ATOM 1478 O O . GLU A 1 182 ? -13.306 5.170 8.776 1.00 88.88 182 GLU A O 1
ATOM 1483 N N . ILE A 1 183 ? -12.113 4.382 7.038 1.00 87.88 183 ILE A N 1
ATOM 1484 C CA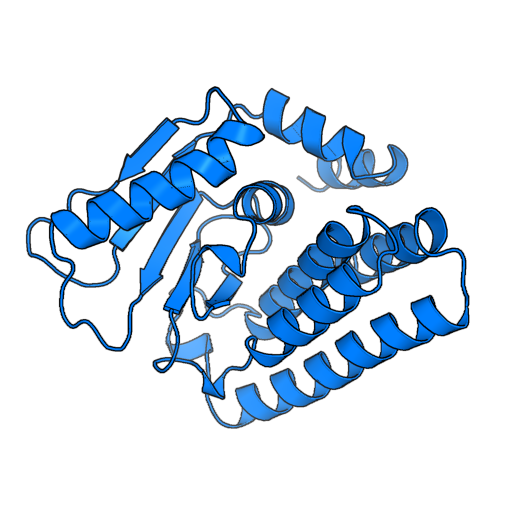 . ILE A 1 183 ? -11.888 5.672 6.385 1.00 87.88 183 ILE A CA 1
ATOM 1485 C C . ILE A 1 183 ? -12.165 5.520 4.892 1.00 87.88 183 ILE A C 1
ATOM 1487 O O . ILE A 1 183 ? -11.477 4.775 4.207 1.00 87.88 183 ILE A O 1
ATOM 1491 N N . SER A 1 184 ? -13.126 6.275 4.374 1.00 87.81 184 SER A N 1
ATOM 1492 C CA . SER A 1 184 ? -13.368 6.412 2.936 1.00 87.81 184 SER A CA 1
ATOM 1493 C C . SER A 1 184 ? -12.751 7.710 2.425 1.00 87.81 184 SER A C 1
ATOM 1495 O O . SER A 1 184 ? -12.828 8.756 3.084 1.00 87.81 184 SER A O 1
ATOM 1497 N N . ILE A 1 185 ? -12.116 7.641 1.255 1.00 84.88 185 ILE A N 1
ATOM 1498 C CA . ILE A 1 185 ? -11.446 8.781 0.628 1.00 84.88 185 ILE A CA 1
ATOM 1499 C C . ILE A 1 185 ? -12.011 8.958 -0.775 1.00 84.88 185 ILE A C 1
ATOM 1501 O O . ILE A 1 185 ? -11.780 8.149 -1.667 1.00 84.88 185 ILE A O 1
ATOM 1505 N N . GLU A 1 186 ? -12.725 10.054 -0.984 1.00 85.06 186 GLU A N 1
ATOM 1506 C CA . GLU A 1 186 ? -13.292 10.386 -2.282 1.00 85.06 186 GLU A CA 1
ATOM 1507 C C . GLU A 1 186 ? -12.371 11.365 -3.011 1.00 85.06 186 GLU A C 1
ATOM 1509 O O . GLU A 1 186 ? -12.105 12.473 -2.541 1.00 85.06 186 GLU A O 1
ATOM 1514 N N . VAL A 1 187 ? -11.889 10.960 -4.185 1.00 80.31 187 VAL A N 1
ATOM 1515 C CA . VAL A 1 187 ? -11.078 11.795 -5.082 1.00 80.31 187 VAL A CA 1
ATOM 1516 C C . VAL A 1 187 ? -11.786 11.927 -6.429 1.00 80.31 187 VAL A C 1
ATOM 1518 O O . VAL A 1 187 ? -12.310 10.948 -6.953 1.00 80.31 187 VAL A O 1
ATOM 1521 N N . ASP A 1 188 ? -11.786 13.117 -7.023 1.00 77.81 188 ASP A N 1
ATOM 1522 C CA . ASP A 1 188 ? -12.337 13.338 -8.366 1.00 77.81 188 ASP A CA 1
ATOM 1523 C C . ASP A 1 188 ? -11.649 12.424 -9.407 1.00 77.81 188 ASP A C 1
ATOM 1525 O O . ASP A 1 188 ? -10.417 12.368 -9.463 1.00 77.81 188 ASP A O 1
ATOM 1529 N N . GLU A 1 189 ? -12.422 11.702 -10.233 1.00 72.44 189 GLU A N 1
ATOM 1530 C CA . GLU A 1 189 ? -11.883 10.752 -11.227 1.00 72.44 189 GLU A CA 1
ATOM 1531 C C . GLU A 1 189 ? -10.912 11.439 -12.204 1.00 72.44 189 GLU A C 1
ATOM 1533 O O . GLU A 1 189 ? -9.888 10.860 -12.565 1.00 72.44 189 GLU A O 1
ATOM 1538 N N . SER A 1 190 ? -11.151 12.707 -12.560 1.00 71.62 190 SER A N 1
ATOM 1539 C CA . SER A 1 190 ? -10.257 13.473 -13.436 1.00 71.62 190 SER A CA 1
ATOM 1540 C C . SER A 1 190 ? -8.904 13.779 -12.783 1.00 71.62 190 SER A C 1
ATOM 1542 O O . SER A 1 190 ? -7.874 13.771 -13.459 1.00 71.62 190 SER A O 1
ATOM 1544 N N . ALA A 1 191 ? -8.878 13.984 -11.463 1.00 69.38 191 ALA A N 1
ATOM 1545 C CA . ALA A 1 191 ? -7.641 14.162 -10.708 1.00 69.38 191 ALA A CA 1
ATOM 1546 C C . ALA A 1 191 ? -6.856 12.844 -10.599 1.00 69.38 191 ALA A C 1
ATOM 1548 O O . ALA A 1 191 ? -5.631 12.846 -10.751 1.00 69.38 191 ALA A O 1
ATOM 1549 N N . ARG A 1 192 ? -7.553 11.710 -10.417 1.00 68.00 192 ARG A N 1
ATOM 1550 C CA . ARG A 1 192 ? -6.936 10.369 -10.444 1.00 68.00 192 ARG A CA 1
ATOM 1551 C C . ARG A 1 192 ? -6.322 10.080 -11.818 1.00 68.00 192 ARG A C 1
ATOM 1553 O O . ARG A 1 192 ? -5.172 9.652 -11.901 1.00 68.00 192 ARG A O 1
ATOM 1560 N N . ASP A 1 193 ? -7.056 10.368 -12.893 1.00 66.19 193 ASP A N 1
ATOM 1561 C CA . ASP A 1 193 ? -6.609 10.173 -14.277 1.00 66.19 193 ASP A CA 1
ATOM 1562 C C . ASP A 1 193 ? -5.377 11.028 -14.625 1.00 66.19 193 ASP A C 1
ATOM 1564 O O . ASP A 1 193 ? -4.482 10.561 -15.331 1.00 66.19 193 ASP A O 1
ATOM 1568 N N . LEU A 1 194 ? -5.282 12.255 -14.104 1.00 61.09 194 LEU A N 1
ATOM 1569 C CA . LEU A 1 194 ? -4.109 13.113 -14.300 1.00 61.09 194 LEU A CA 1
ATOM 1570 C C . LEU A 1 194 ? -2.848 12.535 -13.649 1.00 61.09 194 LEU A C 1
ATOM 1572 O O . LEU A 1 194 ? -1.812 12.472 -14.316 1.00 61.09 194 LEU A O 1
ATOM 1576 N N . LYS A 1 195 ? -2.930 12.052 -12.399 1.00 64.88 195 LYS A N 1
ATOM 1577 C CA . LYS A 1 195 ? -1.792 11.371 -11.754 1.00 64.88 195 LYS A CA 1
ATOM 1578 C C . LYS A 1 195 ? -1.446 10.081 -12.521 1.00 64.88 195 LYS A C 1
ATOM 1580 O O . LYS A 1 195 ? -0.276 9.862 -12.835 1.00 64.88 195 LYS A O 1
ATOM 1585 N N . LYS A 1 196 ? -2.449 9.305 -12.980 1.00 62.22 196 LYS A N 1
ATOM 1586 C CA . LYS A 1 196 ? -2.292 8.146 -13.906 1.00 62.22 196 LYS A CA 1
ATOM 1587 C C . LYS A 1 196 ? -1.497 8.489 -15.165 1.00 62.22 196 LYS A C 1
ATOM 1589 O O . LYS A 1 196 ? -0.581 7.748 -15.516 1.00 62.22 196 LYS A O 1
ATOM 1594 N N . ILE A 1 197 ? -1.779 9.623 -15.803 1.00 58.19 197 ILE A N 1
ATOM 1595 C CA . ILE A 1 197 ? -1.054 10.089 -16.996 1.00 58.19 197 ILE A CA 1
ATOM 1596 C C . ILE A 1 197 ? 0.391 10.496 -16.693 1.00 58.19 197 ILE A C 1
ATOM 1598 O O . ILE A 1 197 ? 1.275 10.260 -17.515 1.00 58.19 197 ILE A O 1
ATOM 1602 N N . GLN A 1 198 ? 0.652 11.090 -15.532 1.00 58.59 198 GLN A N 1
ATOM 1603 C CA . GLN A 1 198 ? 2.001 11.518 -15.154 1.00 58.59 198 GLN A CA 1
ATOM 1604 C C . GLN A 1 198 ? 2.920 10.330 -14.834 1.00 58.59 198 GLN A C 1
ATOM 1606 O O . GLN A 1 198 ? 4.104 10.356 -15.175 1.00 58.59 198 GLN A O 1
ATOM 1611 N N . CYS A 1 199 ? 2.372 9.268 -14.241 1.00 58.62 199 CYS A N 1
ATOM 1612 C CA . CYS A 1 199 ? 3.150 8.120 -13.778 1.00 58.62 199 CYS A CA 1
ATOM 1613 C C . CYS A 1 199 ? 3.184 6.946 -14.783 1.00 58.62 199 CYS A C 1
ATOM 1615 O O . CYS A 1 199 ? 4.115 6.139 -14.735 1.00 58.62 199 CYS A O 1
ATOM 1617 N N . MET A 1 200 ? 2.237 6.840 -15.730 1.00 56.00 200 MET A N 1
ATOM 1618 C CA . MET A 1 200 ? 2.170 5.741 -16.714 1.00 56.00 200 MET A CA 1
ATOM 1619 C C . MET A 1 200 ? 2.355 6.207 -18.167 1.00 56.00 200 MET A C 1
ATOM 1621 O O . MET A 1 200 ? 1.849 7.259 -18.555 1.00 56.00 200 MET A O 1
ATOM 1625 N N . PRO A 1 201 ? 2.999 5.406 -19.038 1.00 54.19 201 PRO A N 1
ATOM 1626 C CA . PRO A 1 201 ? 2.975 5.665 -20.474 1.00 54.19 201 PRO A CA 1
ATOM 1627 C C . PRO A 1 201 ? 1.538 5.629 -21.019 1.00 54.19 201 PRO A C 1
ATOM 1629 O O . PRO A 1 201 ? 0.761 4.736 -20.680 1.00 54.19 201 PRO A O 1
ATOM 1632 N N . LEU A 1 202 ? 1.210 6.528 -21.953 1.00 50.62 202 LEU A N 1
ATOM 1633 C CA . LEU A 1 202 ? -0.095 6.599 -22.641 1.00 50.62 202 LEU A CA 1
ATOM 1634 C C . LEU A 1 202 ? -0.591 5.243 -23.187 1.00 50.62 202 LEU A C 1
ATOM 1636 O O . LEU A 1 202 ? -1.791 4.971 -23.166 1.00 50.62 202 LEU A O 1
ATOM 1640 N N . ALA A 1 203 ? 0.323 4.366 -23.617 1.00 51.69 203 ALA A N 1
ATOM 1641 C CA . ALA A 1 203 ? 0.009 3.019 -24.102 1.00 51.69 203 ALA A CA 1
ATOM 1642 C C . ALA A 1 203 ? -0.572 2.078 -23.020 1.00 51.69 203 ALA A C 1
ATOM 1644 O O . ALA A 1 203 ? -1.317 1.154 -23.344 1.00 51.69 203 ALA A O 1
ATOM 1645 N N . PHE A 1 204 ? -0.266 2.306 -21.738 1.00 52.88 204 PHE A N 1
ATOM 1646 C CA . PHE A 1 204 ? -0.801 1.530 -20.612 1.00 52.88 204 PHE A CA 1
ATOM 1647 C C . PHE A 1 204 ? -2.154 2.065 -20.127 1.00 52.88 204 PHE A C 1
ATOM 1649 O O . PHE A 1 204 ? -3.048 1.282 -19.810 1.00 52.88 204 PHE A O 1
ATOM 1656 N N . ILE A 1 205 ? -2.352 3.384 -20.182 1.00 52.75 205 ILE A N 1
ATOM 1657 C CA . ILE A 1 205 ? -3.612 4.057 -19.819 1.00 52.75 205 ILE A CA 1
ATOM 1658 C C . ILE A 1 205 ? -4.768 3.574 -20.703 1.00 52.75 205 ILE A C 1
ATOM 1660 O O . ILE A 1 205 ? -5.876 3.332 -20.225 1.00 52.75 205 ILE A O 1
ATOM 1664 N N . GLN A 1 206 ? -4.502 3.356 -21.994 1.00 49.22 206 GLN A N 1
ATOM 1665 C CA . GLN A 1 206 ? -5.495 2.835 -22.938 1.00 49.22 206 GLN A CA 1
ATOM 1666 C C . GLN A 1 206 ? -5.953 1.403 -22.608 1.00 49.22 206 GLN A C 1
ATOM 1668 O O . GLN A 1 206 ? -7.103 1.058 -22.872 1.00 49.22 206 GLN A O 1
ATOM 1673 N N . ARG A 1 207 ? -5.108 0.580 -21.971 1.00 45.69 207 ARG A N 1
ATOM 1674 C CA . ARG A 1 207 ? -5.491 -0.762 -21.491 1.00 45.69 207 ARG A CA 1
ATOM 1675 C C . ARG A 1 207 ? -6.346 -0.722 -20.224 1.00 45.69 207 ARG A C 1
ATOM 1677 O O . ARG A 1 207 ? -7.211 -1.575 -20.080 1.00 45.69 207 ARG A O 1
ATOM 1684 N N . PHE A 1 208 ? -6.152 0.278 -19.363 1.00 45.69 208 PHE A N 1
ATOM 1685 C CA . PHE A 1 208 ? -7.011 0.526 -18.198 1.00 45.69 208 PHE A CA 1
ATOM 1686 C C . PHE A 1 208 ? -8.418 0.989 -18.605 1.00 45.69 208 PHE A C 1
ATOM 1688 O O . PHE A 1 208 ? -9.403 0.605 -17.983 1.00 45.69 208 PHE A O 1
ATOM 1695 N N . LYS A 1 209 ? -8.525 1.773 -19.687 1.00 44.94 209 LYS A N 1
ATOM 1696 C CA . LYS A 1 209 ? -9.819 2.220 -20.233 1.00 44.94 209 LYS A CA 1
ATOM 1697 C C . LYS A 1 209 ? -10.539 1.152 -21.068 1.00 44.94 209 LYS A C 1
ATOM 1699 O O . LYS A 1 209 ? -11.755 1.208 -21.179 1.00 44.94 209 LYS A O 1
ATOM 1704 N N . GLY A 1 210 ? -9.809 0.190 -21.638 1.00 39.19 210 GLY A N 1
ATOM 1705 C CA . GLY A 1 210 ? -10.359 -0.861 -22.508 1.00 39.19 210 GLY A CA 1
ATOM 1706 C C . GLY A 1 210 ? -10.683 -2.199 -21.830 1.00 39.19 210 GLY A C 1
ATOM 1707 O O . GLY A 1 210 ? -11.070 -3.130 -22.529 1.00 39.19 210 GLY A O 1
ATOM 1708 N N . GLY A 1 211 ? -10.469 -2.318 -20.515 1.00 38.59 211 GLY A N 1
ATOM 1709 C CA . GLY A 1 211 ? -10.732 -3.533 -19.731 1.00 38.59 211 GLY A CA 1
ATOM 1710 C C . GLY A 1 211 ? -11.865 -3.411 -18.705 1.00 38.59 211 GLY A C 1
ATOM 1711 O O . GLY A 1 211 ? -11.988 -4.312 -17.878 1.00 38.59 211 GLY A O 1
ATOM 1712 N N . ARG A 1 212 ? -12.631 -2.309 -18.733 1.00 37.47 212 ARG A N 1
ATOM 1713 C CA . ARG A 1 212 ? -13.907 -2.174 -18.009 1.00 37.47 212 ARG A CA 1
ATOM 1714 C C . ARG A 1 212 ? -15.012 -2.889 -18.783 1.00 37.47 212 ARG A C 1
ATOM 1716 O O . ARG A 1 212 ? -15.060 -2.695 -20.019 1.00 37.47 212 ARG A O 1
#

Mean predicted aligned error: 7.64 Å

pLDDT: mean 79.52, std 13.54, range [37.47, 96.31]

Solvent-accessible surface area (backbone atoms only — not comparable to full-atom values): 11844 Å² total; per-residue (Å²): 117,64,35,63,52,54,28,50,51,43,40,67,74,58,42,89,44,69,69,60,44,52,48,54,54,49,53,53,54,52,43,51,56,49,32,55,55,36,38,76,77,39,63,69,53,82,78,48,97,70,54,78,57,39,71,58,31,37,51,38,50,53,40,40,51,53,32,56,57,49,68,82,43,86,47,74,67,41,56,52,49,50,53,53,42,55,72,38,57,38,52,79,40,65,73,70,35,36,36,40,34,36,32,78,24,54,63,56,44,36,70,46,43,33,94,48,75,88,70,54,64,62,50,59,46,49,68,65,25,56,37,49,35,35,38,40,40,47,57,91,50,81,45,60,48,74,68,59,49,49,53,51,52,53,53,50,46,57,52,32,39,68,82,36,77,79,52,44,79,48,61,66,77,64,91,78,37,52,72,56,51,47,37,32,60,49,64,59,66,70,61,53,50,50,53,48,56,75,79,41,60,72,80,56,56,54,51,66,70,68,70,115

Radius of gyration: 17.07 Å; Cα contacts (8 Å, |Δi|>4): 263; chains: 1; bounding box: 43×40×46 Å